Protein AF-0000000069519282 (afdb_homodimer)

Organism: Araneus ventricosus (NCBI:txid182803)

Radius of gyration: 21.41 Å; Cα contacts (8 Å, |Δi|>4): 360; chains: 2; bounding box: 53×56×60 Å

Nearest PDB structures (foldseek):
  4ecc-assembly1_A-2  TM=2.655E-01  e=3.595E+00  Schistosoma japonicum
  3d0z-assembly1_A-2  TM=2.510E-01  e=3.595E+00  Schistosoma japonicum
  4nhw-assembly1_B  TM=2.495E-01  e=4.623E+00  Sinorhizobium meliloti 2011
  3d0z-assembly1_A-2  TM=2.509E-01  e=3.780E+00  Schistosoma japonicum
  4ecc-assembly1_A-2  TM=2.669E-01  e=4.396E+00  Schistosoma japonicum

Secondary structure (DSSP, 8-state):
--------PPPHHHHHHHHHHHHHHHHHHHHHHHHHHHHHHTPPPPSS--HHHHTHHHHSTTTTHHHHHHHH-HHHHHHHHSS-HHHHHHHHHHHHHHH--PPPSS-PPPPHHHHHHHHHHHHHH---HHHHHHHHT--HHHHHHHHHHHHHHHHHHHHHHHHHSHHHHIIIIIHHHTT-/--------PPPHHHHHHHHHHHHHHHHHHHHHHHHHHHHHTTPPPPSS--HHHHTHHHHSTTTTHHHHHHHH-HHHHHHHHSS-HHHHHHHHHHHHHHH-----SS-PPPPHHHHHHHHHHHHHH---HHHHHHHHT--HHHHHHHHHHHHHHHHHHSHHHHHHSHHHHIIIIIHHHTT-

Foldseek 3Di:
DPPDPPPPPQDPVRVVVVVVVVVVVVVLVVLVVVVVVCVVVVPDDDPDDDPQLVCLCPQACLNPVLVCCLPPPQPVNCLQLVDGPVVLVVLLVQLQVQQDDDQDPRGGDDHSSLLNNLLSNCLNPVDQLVVSCVRRSPDSVVNVVSNVSSVVSSCVRCVVVCVPVVPPCCVSVVVVPVVD/DPPDPPPPPQDPVRVVVVVVVVVVVVVLVVLVVVVVVCVVVVPDDDPDDDPQLVCLCPQACLNPVLVCCLPPPQPVNCLQLVDGPVVLVVLLVQLQVQQDDDQDPRGGDDHSSLLNNLLSNCLNPVDQLVVSCVRRSPDSVVNVVSNVSSVVSSCVRCVVVCPPVVPPCCVSVVVVVVVD

Solvent-accessible surface area (backbone atoms only — not comparable to full-atom values): 19850 Å² total; per-residue (Å²): 132,79,72,77,81,70,77,69,77,72,49,72,69,50,47,51,51,49,42,50,50,44,26,24,48,46,26,46,52,52,50,50,52,51,52,52,50,50,66,67,64,60,67,78,75,71,89,64,78,55,71,74,41,72,41,20,82,62,67,6,32,71,54,38,56,48,50,46,23,52,74,79,34,46,69,58,34,19,67,51,46,67,40,44,67,67,57,46,54,54,50,45,66,70,36,32,82,74,60,61,64,74,65,49,95,89,41,79,47,77,49,48,65,67,52,48,50,55,42,35,32,33,72,48,48,28,48,51,57,60,59,45,18,66,46,43,29,42,58,47,74,54,50,67,54,45,40,60,52,48,52,49,36,47,50,69,72,33,44,72,58,46,60,65,62,44,60,64,50,37,53,58,44,32,53,31,44,66,74,96,131,79,74,77,80,68,78,69,77,71,49,73,68,50,45,50,50,49,38,52,48,43,26,24,50,46,26,45,51,51,50,50,51,50,51,50,50,50,66,69,62,61,66,78,78,72,89,65,80,56,72,76,40,72,42,19,81,63,68,5,32,71,55,38,56,49,50,48,24,52,73,77,35,46,67,58,33,18,66,50,46,67,41,44,65,67,57,46,52,53,50,45,66,70,36,32,82,73,60,59,63,75,65,49,97,89,43,79,47,79,50,50,65,67,52,49,51,56,41,34,31,33,71,50,46,28,48,50,57,62,60,46,18,65,47,44,31,42,59,46,74,55,49,66,54,46,40,62,52,48,51,49,37,46,50,71,71,33,44,71,60,44,57,66,61,44,57,61,51,36,50,59,45,28,51,32,42,65,78,97

pLDDT: mean 77.91, std 20.01, range [26.34, 98.06]

Structure (mmCIF, N/CA/C/O backbone):
data_AF-0000000069519282-model_v1
#
loop_
_entity.id
_entity.type
_entity.pdbx_description
1 polymer 'DDE Tnp4 domain-containing protein'
#
loop_
_atom_site.group_PDB
_atom_site.id
_atom_site.type_symbol
_atom_site.label_atom_id
_atom_site.label_alt_id
_atom_site.label_comp_id
_atom_site.label_asym_id
_atom_site.label_entity_id
_atom_site.label_seq_id
_atom_site.pdbx_PDB_ins_code
_atom_site.Cartn_x
_atom_site.Cartn_y
_atom_site.Cartn_z
_atom_site.occupancy
_atom_site.B_iso_or_equiv
_atom_site.auth_seq_id
_atom_site.auth_comp_id
_atom_site.auth_asym_id
_atom_site.auth_atom_id
_atom_site.pdbx_PDB_model_num
ATOM 1 N N . MET A 1 1 ? 25.844 20.297 -39.344 1 29.86 1 MET A N 1
ATOM 2 C CA . MET A 1 1 ? 24.547 19.703 -39.062 1 29.86 1 MET A CA 1
ATOM 3 C C . MET A 1 1 ? 24.703 18.438 -38.188 1 29.86 1 MET A C 1
ATOM 5 O O . MET A 1 1 ? 25.391 17.5 -38.594 1 29.86 1 MET A O 1
ATOM 9 N N . SER A 1 2 ? 24.766 18.609 -36.812 1 43.16 2 SER A N 1
ATOM 10 C CA . SER A 1 2 ? 24.984 17.516 -35.875 1 43.16 2 SER A CA 1
ATOM 11 C C . SER A 1 2 ? 23.953 16.422 -36.062 1 43.16 2 SER A C 1
ATOM 13 O O . SER A 1 2 ? 22.797 16.688 -36.375 1 43.16 2 SER A O 1
ATOM 15 N N . PRO A 1 3 ? 24.406 15.156 -36.375 1 45.19 3 PRO A N 1
ATOM 16 C CA . PRO A 1 3 ? 23.469 14.086 -36.688 1 45.19 3 PRO A CA 1
ATOM 17 C C . PRO A 1 3 ? 22.312 14 -35.688 1 45.19 3 PRO A C 1
ATOM 19 O O . PRO A 1 3 ? 22.453 14.438 -34.531 1 45.19 3 PRO A O 1
ATOM 22 N N . PRO A 1 4 ? 21.062 13.969 -36.188 1 42.19 4 PRO A N 1
ATOM 23 C CA . PRO A 1 4 ? 19.906 13.844 -35.312 1 42.19 4 PRO A CA 1
ATOM 24 C C . PRO A 1 4 ? 20.109 12.781 -34.219 1 42.19 4 PRO A C 1
ATOM 26 O O . PRO A 1 4 ? 20.781 11.773 -34.469 1 42.19 4 PRO A O 1
ATOM 29 N N . VAL A 1 5 ? 20.375 13.125 -32.969 1 39.72 5 VAL A N 1
ATOM 30 C CA . VAL A 1 5 ? 20.406 12.219 -31.844 1 39.72 5 VAL A CA 1
ATOM 31 C C . VAL A 1 5 ? 19.375 11.117 -32.031 1 39.72 5 VAL A C 1
ATOM 33 O O . VAL A 1 5 ? 18.172 11.383 -32.062 1 39.72 5 VAL A O 1
ATOM 36 N N . PHE A 1 6 ? 19.609 10.117 -32.844 1 40.5 6 PHE A N 1
ATOM 37 C CA . PHE A 1 6 ? 18.719 8.969 -33 1 40.5 6 PHE A CA 1
ATOM 38 C C . PHE A 1 6 ? 18.297 8.406 -31.656 1 40.5 6 PHE A C 1
ATOM 40 O O . PHE A 1 6 ? 19.125 8.188 -30.781 1 40.5 6 PHE A O 1
ATOM 47 N N . SER A 1 7 ? 17.047 8.688 -31.172 1 48.09 7 SER A N 1
ATOM 48 C CA . SER A 1 7 ? 16.438 8.062 -30.016 1 48.09 7 SER A CA 1
ATOM 49 C C . SER A 1 7 ? 16.828 6.594 -29.906 1 48.09 7 SER A C 1
ATOM 51 O O . SER A 1 7 ? 16.609 5.816 -30.828 1 48.09 7 SER A O 1
ATOM 53 N N . ARG A 1 8 ? 17.812 6.285 -29.422 1 57.22 8 ARG A N 1
ATOM 54 C CA . ARG A 1 8 ? 18.266 4.906 -29.25 1 57.22 8 ARG A CA 1
ATOM 55 C C . ARG A 1 8 ? 17.094 3.988 -28.906 1 57.22 8 ARG A C 1
ATOM 57 O O . ARG A 1 8 ? 16.203 4.379 -28.156 1 57.22 8 ARG A O 1
ATOM 64 N N . PRO A 1 9 ? 16.906 2.99 -29.734 1 57.81 9 PRO A N 1
ATOM 65 C CA . PRO A 1 9 ? 15.852 2.027 -29.422 1 57.81 9 PRO A CA 1
ATOM 66 C C . PRO A 1 9 ? 15.906 1.543 -27.969 1 57.81 9 PRO A C 1
ATOM 68 O O . PRO A 1 9 ? 16.984 1.494 -27.375 1 57.81 9 PRO A O 1
ATOM 71 N N . LEU A 1 10 ? 14.812 1.472 -27.344 1 62.72 10 LEU A N 1
ATOM 72 C CA . LEU A 1 10 ? 14.742 1.009 -25.953 1 62.72 10 LEU A CA 1
ATOM 73 C C . LEU A 1 10 ? 15.344 -0.387 -25.812 1 62.72 10 LEU A C 1
ATOM 75 O O . LEU A 1 10 ? 15.094 -1.258 -26.656 1 62.72 10 LEU A O 1
ATOM 79 N N . THR A 1 11 ? 16.281 -0.545 -24.938 1 66.44 11 THR A N 1
ATOM 80 C CA . THR A 1 11 ? 16.781 -1.87 -24.578 1 66.44 11 THR A CA 1
ATOM 81 C C . THR A 1 11 ? 15.648 -2.74 -24.047 1 66.44 11 THR A C 1
ATOM 83 O O . THR A 1 11 ? 14.57 -2.236 -23.719 1 66.44 11 THR A O 1
ATOM 86 N N . PHE A 1 12 ? 15.781 -4.016 -24.188 1 59.88 12 PHE A N 1
ATOM 87 C CA . PHE A 1 12 ? 14.789 -4.957 -23.688 1 59.88 12 PHE A CA 1
ATOM 88 C C . PHE A 1 12 ? 14.383 -4.605 -22.266 1 59.88 12 PHE A C 1
ATOM 90 O O . PHE A 1 12 ? 13.195 -4.648 -21.922 1 59.88 12 PHE A O 1
ATOM 97 N N . SER A 1 13 ? 15.266 -4.238 -21.406 1 66 13 SER A N 1
ATOM 98 C CA . SER A 1 13 ? 15.008 -3.877 -20.016 1 66 13 SER A CA 1
ATOM 99 C C . SER A 1 13 ? 14.18 -2.602 -19.922 1 66 13 SER A C 1
ATOM 101 O O . SER A 1 13 ? 13.266 -2.51 -19.094 1 66 13 SER A O 1
ATOM 103 N N . GLU A 1 14 ? 14.531 -1.73 -20.859 1 65.5 14 GLU A N 1
ATOM 104 C CA . GLU A 1 14 ? 13.789 -0.473 -20.875 1 65.5 14 GLU A CA 1
ATOM 105 C C . GLU A 1 14 ? 12.352 -0.685 -21.344 1 65.5 14 GLU A C 1
ATOM 107 O O . GLU A 1 14 ? 11.422 -0.057 -20.828 1 65.5 14 GLU A O 1
ATOM 112 N N . TYR A 1 15 ? 12.312 -1.558 -22.297 1 63.53 15 TYR A N 1
ATOM 113 C CA . TYR A 1 15 ? 10.984 -1.877 -22.812 1 63.53 15 TYR A CA 1
ATOM 114 C C . TYR A 1 15 ? 10.117 -2.508 -21.734 1 63.53 15 TYR A C 1
ATOM 116 O O . TYR A 1 15 ? 8.953 -2.141 -21.578 1 63.53 15 TYR A O 1
ATOM 124 N N . ASN A 1 16 ? 10.703 -3.312 -21 1 65.56 16 ASN A N 1
ATOM 125 C CA . ASN A 1 16 ? 9.984 -3.969 -19.922 1 65.56 16 ASN A CA 1
ATOM 126 C C . ASN A 1 16 ? 9.562 -2.971 -18.844 1 65.56 16 ASN A C 1
ATOM 128 O O . ASN A 1 16 ? 8.445 -3.039 -18.328 1 65.56 16 ASN A O 1
ATOM 132 N N . SER A 1 17 ? 10.445 -2.07 -18.609 1 69.94 17 SER A N 1
ATOM 133 C CA . SER A 1 17 ? 10.141 -1.04 -17.609 1 69.94 17 SER A CA 1
ATOM 134 C C . SER A 1 17 ? 8.992 -0.149 -18.078 1 69.94 17 SER A C 1
ATOM 136 O O . SER A 1 17 ? 8.148 0.241 -17.266 1 69.94 17 SER A O 1
ATOM 138 N N . LEU A 1 18 ? 9.039 0.108 -19.344 1 71.12 18 LEU A N 1
ATOM 139 C CA . LEU A 1 18 ? 7.984 0.95 -19.891 1 71.12 18 LEU A CA 1
ATOM 140 C C . LEU A 1 18 ? 6.641 0.23 -19.844 1 71.12 18 LEU A C 1
ATOM 142 O O . LEU A 1 18 ? 5.617 0.837 -19.531 1 71.12 18 LEU A O 1
ATOM 146 N N . GLN A 1 19 ? 6.676 -0.969 -20.172 1 68.88 19 GLN A N 1
ATOM 147 C CA . GLN A 1 19 ? 5.449 -1.761 -20.141 1 68.88 19 GLN A CA 1
ATOM 148 C C . GLN A 1 19 ? 4.867 -1.817 -18.734 1 68.88 19 GLN A C 1
ATOM 150 O O . GLN A 1 19 ? 3.658 -1.671 -18.547 1 68.88 19 GLN A O 1
ATOM 155 N N . LEU A 1 20 ? 5.758 -1.984 -17.859 1 74.06 20 LEU A N 1
ATOM 156 C CA . LEU A 1 20 ? 5.312 -2.051 -16.469 1 74.06 20 LEU A CA 1
ATOM 157 C C . LEU A 1 20 ? 4.719 -0.718 -16.031 1 74.06 20 LEU A C 1
ATOM 159 O O . LEU A 1 20 ? 3.723 -0.689 -15.297 1 74.06 20 LEU A O 1
ATOM 163 N N . THR A 1 21 ? 5.363 0.361 -16.531 1 75.75 21 THR A N 1
ATOM 164 C CA . THR A 1 21 ? 4.859 1.688 -16.203 1 75.75 21 THR A CA 1
ATOM 165 C C . THR A 1 21 ? 3.465 1.901 -16.781 1 75.75 21 THR A C 1
ATOM 167 O O . THR A 1 21 ? 2.586 2.457 -16.125 1 75.75 21 THR A O 1
ATOM 170 N N . LEU A 1 22 ? 3.307 1.429 -17.875 1 72.25 22 LEU A N 1
ATOM 171 C CA . LEU A 1 22 ? 2.016 1.564 -18.547 1 72.25 22 LEU A CA 1
ATOM 172 C C . LEU A 1 22 ? 0.941 0.769 -17.812 1 72.25 22 LEU A C 1
ATOM 174 O O . LEU A 1 22 ? -0.194 1.23 -17.672 1 72.25 22 LEU A O 1
ATOM 178 N N . VAL A 1 23 ? 1.305 -0.35 -17.359 1 71.75 23 VAL A N 1
ATOM 179 C CA . VAL A 1 23 ? 0.387 -1.164 -16.578 1 71.75 23 VAL A CA 1
ATOM 180 C C . VAL A 1 23 ? -0.01 -0.411 -15.305 1 71.75 23 VAL A C 1
ATOM 182 O O . VAL A 1 23 ? -1.191 -0.352 -14.953 1 71.75 23 VAL A O 1
ATOM 185 N N . LYS A 1 24 ? 0.971 0.162 -14.695 1 80.06 24 LYS A N 1
ATOM 186 C CA . LYS A 1 24 ? 0.706 0.919 -13.477 1 80.06 24 LYS A CA 1
ATOM 187 C C . LYS A 1 24 ? -0.278 2.057 -13.734 1 80.06 24 LYS A C 1
ATOM 189 O O . LYS A 1 24 ? -1.238 2.238 -12.984 1 80.06 24 LYS A O 1
ATOM 194 N N . ILE A 1 25 ? -0.065 2.715 -14.812 1 77 25 ILE A N 1
ATOM 195 C CA . ILE A 1 25 ? -0.908 3.855 -15.156 1 77 25 ILE A CA 1
ATOM 196 C C . ILE A 1 25 ? -2.322 3.375 -15.469 1 77 25 ILE A C 1
ATOM 198 O O . ILE A 1 25 ? -3.303 3.973 -15.023 1 77 25 ILE A O 1
ATOM 202 N N . SER A 1 26 ? -2.418 2.336 -16.219 1 75.25 26 SER A N 1
ATOM 203 C CA . SER A 1 26 ? -3.725 1.796 -16.578 1 75.25 26 SER A CA 1
ATOM 204 C C . SER A 1 26 ? -4.508 1.377 -15.336 1 75.25 26 SER A C 1
ATOM 206 O O . SER A 1 26 ? -5.723 1.573 -15.266 1 75.25 26 SER A O 1
ATOM 208 N N . LYS A 1 27 ? -3.809 0.874 -14.406 1 77.38 27 LYS A N 1
ATOM 209 C CA . LYS A 1 27 ? -4.473 0.417 -13.195 1 77.38 27 LYS A CA 1
ATOM 210 C C . LYS A 1 27 ? -4.926 1.597 -12.336 1 77.38 27 LYS A C 1
ATOM 212 O O . LYS A 1 27 ? -5.996 1.554 -11.727 1 77.38 27 LYS A O 1
ATOM 217 N N . ILE A 1 28 ? -4.141 2.59 -12.344 1 75.38 28 ILE A N 1
ATOM 218 C CA . ILE A 1 28 ? -4.523 3.801 -11.625 1 75.38 28 ILE A CA 1
ATOM 219 C C . ILE A 1 28 ? -5.789 4.387 -12.242 1 75.38 28 ILE A C 1
ATOM 221 O O . ILE A 1 28 ? -6.719 4.77 -11.523 1 75.38 28 ILE A O 1
ATOM 225 N N . LEU A 1 29 ? -5.793 4.348 -13.508 1 75.38 29 LEU A N 1
ATOM 226 C CA . LEU A 1 29 ? -6.953 4.879 -14.219 1 75.38 29 LEU A CA 1
ATOM 227 C C . LEU A 1 29 ? -8.188 4.023 -13.953 1 75.38 29 LEU A C 1
ATOM 229 O O . LEU A 1 29 ? -9.281 4.555 -13.734 1 75.38 29 LEU A O 1
ATOM 233 N N . ALA A 1 30 ? -8.023 2.752 -13.992 1 74.12 30 ALA A N 1
ATOM 234 C CA . ALA A 1 30 ? -9.133 1.843 -13.727 1 74.12 30 ALA A CA 1
ATOM 235 C C . ALA A 1 30 ? -9.695 2.059 -12.32 1 74.12 30 ALA A C 1
ATOM 237 O O . ALA A 1 30 ? -10.914 2.086 -12.133 1 74.12 30 ALA A O 1
ATOM 238 N N . GLU A 1 31 ? -8.836 2.207 -11.414 1 76.19 31 GLU A N 1
ATOM 239 C CA . GLU A 1 31 ? -9.258 2.426 -10.031 1 76.19 31 GLU A CA 1
ATOM 240 C C . GLU A 1 31 ? -9.992 3.758 -9.883 1 76.19 31 GLU A C 1
ATOM 242 O O . GLU A 1 31 ? -10.93 3.871 -9.094 1 76.19 31 GLU A O 1
ATOM 247 N N . GLU A 1 32 ? -9.508 4.711 -10.602 1 72.75 32 GLU A N 1
ATOM 248 C CA . GLU A 1 32 ? -10.188 6 -10.578 1 72.75 32 GLU A CA 1
ATOM 249 C C . GLU A 1 32 ? -11.617 5.883 -11.094 1 72.75 32 GLU A C 1
ATOM 251 O O . GLU A 1 32 ? -12.531 6.516 -10.555 1 72.75 32 GLU A O 1
ATOM 256 N N . VAL A 1 33 ? -11.75 5.121 -12.102 1 71.56 33 VAL A N 1
ATOM 257 C CA . VAL A 1 33 ? -13.078 4.91 -12.68 1 71.56 33 VAL A CA 1
ATOM 258 C C . VAL A 1 33 ? -13.969 4.176 -11.68 1 71.56 33 VAL A C 1
ATOM 260 O O . VAL A 1 33 ? -15.125 4.543 -11.484 1 71.56 33 VAL A O 1
ATOM 263 N N . ILE A 1 34 ? -13.438 3.215 -11.07 1 72.69 34 ILE A N 1
ATOM 264 C CA . ILE A 1 34 ? -14.18 2.447 -10.078 1 72.69 34 ILE A CA 1
ATOM 265 C C . ILE A 1 34 ? -14.602 3.359 -8.93 1 72.69 34 ILE A C 1
ATOM 267 O O . ILE A 1 34 ? -15.75 3.32 -8.484 1 72.69 34 ILE A O 1
ATOM 271 N N . ASP A 1 35 ? -13.695 4.141 -8.461 1 72.38 35 ASP A N 1
ATOM 272 C CA . ASP A 1 35 ? -13.984 5.062 -7.371 1 72.38 35 ASP A CA 1
ATOM 273 C C . ASP A 1 35 ? -15.062 6.066 -7.773 1 72.38 35 ASP A C 1
ATOM 275 O O . ASP A 1 35 ? -15.922 6.43 -6.965 1 72.38 35 ASP A O 1
ATOM 279 N N . ALA A 1 36 ? -14.969 6.5 -8.984 1 69.56 36 ALA A N 1
ATOM 280 C CA . ALA A 1 36 ? -15.961 7.438 -9.5 1 69.56 36 ALA A CA 1
ATOM 281 C C . ALA A 1 36 ? -17.344 6.797 -9.547 1 69.56 36 ALA A C 1
ATOM 283 O O . ALA A 1 36 ? -18.344 7.43 -9.195 1 69.56 36 ALA A O 1
ATOM 284 N N . ILE A 1 37 ? -17.422 5.613 -9.977 1 69.94 37 ILE A N 1
ATOM 285 C CA . ILE A 1 37 ? -18.672 4.875 -10.055 1 69.94 37 ILE A CA 1
ATOM 286 C C . ILE A 1 37 ? -19.25 4.676 -8.656 1 69.94 37 ILE A C 1
ATOM 288 O O . ILE A 1 37 ? -20.438 4.898 -8.422 1 69.94 37 ILE A O 1
ATOM 292 N N . ASP A 1 38 ? -18.406 4.297 -7.738 1 71.31 38 ASP A N 1
ATOM 293 C CA . ASP A 1 38 ? -18.812 4.082 -6.355 1 71.31 38 ASP A CA 1
ATOM 294 C C . ASP A 1 38 ? -19.375 5.363 -5.742 1 71.31 38 ASP A C 1
ATOM 296 O O . ASP A 1 38 ? -20.359 5.32 -4.996 1 71.31 38 ASP A O 1
ATOM 300 N N . SER A 1 39 ? -18.75 6.434 -6.02 1 69.5 39 SER A N 1
ATOM 301 C CA . SER A 1 39 ? -19.156 7.719 -5.461 1 69.5 39 SER A CA 1
ATOM 302 C C . SER A 1 39 ? -20.516 8.148 -6.008 1 69.5 39 SER A C 1
ATOM 304 O O . SER A 1 39 ? -21.266 8.852 -5.336 1 69.5 39 SER A O 1
ATOM 306 N N . GLU A 1 40 ? -20.812 7.711 -7.191 1 67.5 40 GLU A N 1
ATOM 307 C CA . GLU A 1 40 ? -22.062 8.07 -7.848 1 67.5 40 GLU A CA 1
ATOM 308 C C . GLU A 1 40 ? -23.219 7.191 -7.367 1 67.5 40 GLU A C 1
ATOM 310 O O . GLU A 1 40 ? -24.359 7.629 -7.328 1 67.5 40 GLU A O 1
ATOM 315 N N . VAL A 1 41 ? -22.984 5.91 -7.191 1 70.44 41 VAL A N 1
ATOM 316 C CA . VAL A 1 41 ? -24.031 4.953 -6.848 1 70.44 41 VAL A CA 1
ATOM 317 C C . VAL A 1 41 ? -24.375 5.074 -5.367 1 70.44 41 VAL A C 1
ATOM 319 O O . VAL A 1 41 ? -25.438 4.629 -4.938 1 70.44 41 VAL A O 1
ATOM 322 N N . ASN A 1 42 ? -24.031 6.082 -4.746 1 66.81 42 ASN A N 1
ATOM 323 C CA . ASN A 1 42 ? -24.281 6.285 -3.322 1 66.81 42 ASN A CA 1
ATOM 324 C C . ASN A 1 42 ? -24.516 4.957 -2.602 1 66.81 42 ASN A C 1
ATOM 326 O O . ASN A 1 42 ? -25.625 4.664 -2.168 1 66.81 42 ASN A O 1
ATOM 330 N N . ILE A 1 43 ? -23.656 4.109 -2.477 1 66.44 43 ILE A N 1
ATOM 331 C CA . ILE A 1 43 ? -23.781 2.83 -1.788 1 66.44 43 ILE A CA 1
ATOM 332 C C . ILE A 1 43 ? -24.172 3.064 -0.331 1 66.44 43 ILE A C 1
ATOM 334 O O . ILE A 1 43 ? -23.562 3.883 0.36 1 66.44 43 ILE A O 1
ATOM 338 N N . PRO A 1 44 ? -25.281 2.469 0.056 1 69.5 44 PRO A N 1
ATOM 339 C CA . PRO A 1 44 ? -25.688 2.635 1.456 1 69.5 44 PRO A CA 1
ATOM 340 C C . PRO A 1 44 ? -24.547 2.34 2.432 1 69.5 44 PRO A C 1
ATOM 342 O O . PRO A 1 44 ? -23.734 1.438 2.188 1 69.5 44 PRO A O 1
ATOM 345 N N . LYS A 1 45 ? -24.547 3.211 3.346 1 67.75 45 LYS A N 1
ATOM 346 C CA . LYS A 1 45 ? -23.5 3.049 4.352 1 67.75 45 LYS A CA 1
ATOM 347 C C . LYS A 1 45 ? -23.719 1.785 5.18 1 67.75 45 LYS A C 1
ATOM 349 O O . LYS A 1 45 ? -24.859 1.428 5.48 1 67.75 45 LYS A O 1
ATOM 354 N N . ARG A 1 46 ? -22.656 1.147 5.414 1 73.56 46 ARG A N 1
ATOM 355 C CA . ARG A 1 46 ? -22.75 0.018 6.332 1 73.56 46 ARG A CA 1
ATOM 356 C C . ARG A 1 46 ? -22.969 0.495 7.766 1 73.56 46 ARG A C 1
ATOM 358 O O . ARG A 1 46 ? -22.453 1.534 8.172 1 73.56 46 ARG A O 1
ATOM 365 N N . LEU A 1 47 ? -23.75 -0.157 8.422 1 69.44 47 LEU A N 1
ATOM 366 C CA . LEU A 1 47 ? -24.062 0.216 9.797 1 69.44 47 LEU A CA 1
ATOM 367 C C . LEU A 1 47 ? -22.891 -0.129 10.727 1 69.44 47 LEU A C 1
ATOM 369 O O . LEU A 1 47 ? -22.719 0.508 11.766 1 69.44 47 LEU A O 1
ATOM 373 N N . TRP A 1 48 ? -22.297 -1.194 10.344 1 79.5 48 TRP A N 1
ATOM 374 C CA . TRP A 1 48 ? -21.219 -1.629 11.234 1 79.5 48 TRP A CA 1
ATOM 375 C C . TRP A 1 48 ? -19.859 -1.525 10.539 1 79.5 48 TRP A C 1
ATOM 377 O O . TRP A 1 48 ? -19.781 -1.659 9.312 1 79.5 48 TRP A O 1
ATOM 387 N N . VAL A 1 49 ? -18.984 -1.194 11.312 1 85.81 49 VAL A N 1
ATOM 388 C CA . VAL A 1 49 ? -17.609 -1.135 10.844 1 85.81 49 VAL A CA 1
ATOM 389 C C . VAL A 1 49 ? -17.062 -2.549 10.664 1 85.81 49 VAL A C 1
ATOM 391 O O . VAL A 1 49 ? -17.328 -3.432 11.484 1 85.81 49 VAL A O 1
ATOM 394 N N . ARG A 1 50 ? -16.406 -2.82 9.656 1 91.75 50 ARG A N 1
ATOM 395 C CA . ARG A 1 50 ? -15.805 -4.125 9.391 1 91.75 50 ARG A CA 1
ATOM 396 C C . ARG A 1 50 ? -14.805 -4.496 10.484 1 91.75 50 ARG A C 1
ATOM 398 O O . ARG A 1 50 ? -14.078 -3.637 10.984 1 91.75 50 ARG A O 1
ATOM 405 N N . LYS A 1 51 ? -14.75 -5.801 10.773 1 92.19 51 LYS A N 1
ATOM 406 C CA . LYS A 1 51 ? -13.977 -6.285 11.914 1 92.19 51 LYS A CA 1
ATOM 407 C C . LYS A 1 51 ? -12.5 -5.945 11.758 1 92.19 51 LYS A C 1
ATOM 409 O O . LYS A 1 51 ? -11.859 -5.484 12.703 1 92.19 51 LYS A O 1
ATOM 414 N N . TRP A 1 52 ? -11.953 -6.215 10.547 1 94.5 52 TRP A N 1
ATOM 415 C CA . TRP A 1 52 ? -10.523 -5.984 10.352 1 94.5 52 TRP A CA 1
ATOM 416 C C . TRP A 1 52 ? -10.195 -4.5 10.477 1 94.5 52 TRP A C 1
ATOM 418 O O . TRP A 1 52 ? -9.086 -4.137 10.875 1 94.5 52 TRP A O 1
ATOM 428 N N . ILE A 1 53 ? -11.094 -3.58 10.242 1 94.81 53 ILE A N 1
ATOM 429 C CA . ILE A 1 53 ? -10.906 -2.141 10.367 1 94.81 53 ILE A CA 1
ATOM 430 C C . ILE A 1 53 ? -10.836 -1.754 11.844 1 94.81 53 ILE A C 1
ATOM 432 O O . ILE A 1 53 ? -10.094 -0.846 12.219 1 94.81 53 ILE A O 1
ATOM 436 N N . LYS A 1 54 ? -11.633 -2.418 12.633 1 93.06 54 LYS A N 1
ATOM 437 C CA . LYS A 1 54 ? -11.688 -2.131 14.062 1 93.06 54 LYS A CA 1
ATOM 438 C C . LYS A 1 54 ? -10.328 -2.357 14.719 1 93.06 54 LYS A C 1
ATOM 440 O O . LYS A 1 54 ? -10.055 -1.826 15.797 1 93.06 54 LYS A O 1
ATOM 445 N N . ARG A 1 55 ? -9.477 -3.105 14.094 1 95.19 55 ARG A N 1
ATOM 446 C CA . ARG A 1 55 ? -8.172 -3.43 14.648 1 95.19 55 ARG A CA 1
ATOM 447 C C . ARG A 1 55 ? -7.117 -2.432 14.18 1 95.19 55 ARG A C 1
ATOM 449 O O . ARG A 1 55 ? -5.914 -2.68 14.305 1 95.19 55 ARG A O 1
ATOM 456 N N . ARG A 1 56 ? -7.512 -1.312 13.688 1 94.69 56 ARG A N 1
ATOM 457 C CA . ARG A 1 56 ? -6.613 -0.324 13.102 1 94.69 56 ARG A CA 1
ATOM 458 C C . ARG A 1 56 ? -5.609 0.181 14.133 1 94.69 56 ARG A C 1
ATOM 460 O O . ARG A 1 56 ? -4.441 0.405 13.805 1 94.69 56 ARG A O 1
ATOM 467 N N . ASN A 1 57 ? -6.062 0.401 15.328 1 93.44 57 ASN A N 1
ATOM 468 C CA . ASN A 1 57 ? -5.211 1.008 16.344 1 93.44 57 ASN A CA 1
ATOM 469 C C . ASN A 1 57 ? -4.105 0.055 16.781 1 93.44 57 ASN A C 1
ATOM 471 O O . ASN A 1 57 ? -3.129 0.478 17.406 1 93.44 57 ASN A O 1
ATOM 475 N N . GLN A 1 58 ? -4.211 -1.183 16.391 1 94.88 58 GLN A N 1
ATOM 476 C CA . GLN A 1 58 ? -3.199 -2.172 16.75 1 94.88 58 GLN A CA 1
ATOM 477 C C . GLN A 1 58 ? -2.406 -2.623 15.523 1 94.88 58 GLN A C 1
ATOM 479 O O . GLN A 1 58 ? -1.192 -2.822 15.602 1 94.88 58 GLN A O 1
ATOM 484 N N . LEU A 1 59 ? -3.152 -2.738 14.43 1 96.12 59 LEU A N 1
ATOM 485 C CA . LEU A 1 59 ? -2.539 -3.451 13.312 1 96.12 59 LEU A CA 1
ATOM 486 C C . LEU A 1 59 ? -2.369 -2.529 12.109 1 96.12 59 LEU A C 1
ATOM 488 O O . LEU A 1 59 ? -1.804 -2.934 11.086 1 96.12 59 LEU A O 1
ATOM 492 N N . GLY A 1 60 ? -2.818 -1.311 12.141 1 97.06 60 GLY A N 1
ATOM 493 C CA . GLY A 1 60 ? -2.617 -0.363 11.062 1 97.06 60 GLY A CA 1
ATOM 494 C C . GLY A 1 60 ? -1.182 0.112 10.938 1 97.06 60 GLY A C 1
ATOM 495 O O . GLY A 1 60 ? -0.414 0.034 11.898 1 97.06 60 GLY A O 1
ATOM 496 N N . ALA A 1 61 ? -0.816 0.577 9.781 1 98 61 ALA A N 1
ATOM 497 C CA . ALA A 1 61 ? 0.545 1.051 9.539 1 98 61 ALA A CA 1
ATOM 498 C C . ALA A 1 61 ? 0.931 2.135 10.547 1 98 61 ALA A C 1
ATOM 500 O O . ALA A 1 61 ? 2.096 2.242 10.938 1 98 61 ALA A O 1
ATOM 501 N N . SER A 1 62 ? -0.045 2.943 10.992 1 97.44 62 SER A N 1
ATOM 502 C CA . SER A 1 62 ? 0.208 4.043 11.914 1 97.44 62 SER A CA 1
ATOM 503 C C . SER A 1 62 ? 0.81 3.537 13.227 1 97.44 62 SER A C 1
ATOM 505 O O . SER A 1 62 ? 1.687 4.184 13.797 1 97.44 62 SER A O 1
ATOM 507 N N . ASN A 1 63 ? 0.378 2.379 13.664 1 96.25 63 ASN A N 1
ATOM 508 C CA . ASN A 1 63 ? 0.756 1.908 14.992 1 96.25 63 ASN A CA 1
ATOM 509 C C . ASN A 1 63 ? 1.734 0.74 14.922 1 96.25 63 ASN A C 1
ATOM 511 O O . ASN A 1 63 ? 2.199 0.246 15.945 1 96.25 63 ASN A O 1
ATOM 515 N N . LEU A 1 64 ? 2.047 0.239 13.734 1 96.38 64 LEU A N 1
ATOM 516 C CA . LEU A 1 64 ? 2.979 -0.87 13.57 1 96.38 64 LEU A CA 1
ATOM 517 C C . LEU A 1 64 ? 4.176 -0.452 12.719 1 96.38 64 LEU A C 1
ATOM 519 O O . LEU A 1 64 ? 5.227 -0.092 13.258 1 96.38 64 LEU A O 1
ATOM 523 N N . LEU A 1 65 ? 3.963 -0.366 11.461 1 97.44 65 LEU A N 1
ATOM 524 C CA . LEU A 1 65 ? 5.051 -0.149 10.516 1 97.44 65 LEU A CA 1
ATOM 525 C C . LEU A 1 65 ? 5.715 1.205 10.75 1 97.44 65 LEU A C 1
ATOM 527 O O . LEU A 1 65 ? 6.938 1.288 10.883 1 97.44 65 LEU A O 1
ATOM 531 N N . LEU A 1 66 ? 4.895 2.223 10.836 1 98 66 LEU A N 1
ATOM 532 C CA . LEU A 1 66 ? 5.453 3.568 10.914 1 98 66 LEU A CA 1
ATOM 533 C C . LEU A 1 66 ? 6.16 3.789 12.25 1 98 66 LEU A C 1
ATOM 535 O O . LEU A 1 66 ? 7.16 4.508 12.312 1 98 66 LEU A O 1
ATOM 539 N N . LYS A 1 67 ? 5.641 3.25 13.281 1 97.5 67 LYS A N 1
ATOM 540 C CA . LYS A 1 67 ? 6.336 3.324 14.562 1 97.5 67 LYS A CA 1
ATOM 541 C C . LYS A 1 67 ? 7.684 2.609 14.5 1 97.5 67 LYS A C 1
ATOM 543 O O . LYS A 1 67 ? 8.68 3.115 15.016 1 97.5 67 LYS A O 1
ATOM 548 N N . GLU A 1 68 ? 7.691 1.439 13.906 1 97.69 68 GLU A N 1
ATOM 549 C CA . GLU A 1 68 ? 8.93 0.69 13.734 1 97.69 68 GLU A CA 1
ATOM 550 C C . GLU A 1 68 ? 9.938 1.469 12.891 1 97.69 68 GLU A C 1
ATOM 552 O O . GLU A 1 68 ? 11.117 1.562 13.242 1 97.69 68 GLU A O 1
ATOM 557 N N . LEU A 1 69 ? 9.516 2.033 11.789 1 97.56 69 LEU A N 1
ATOM 558 C CA . LEU A 1 69 ? 10.398 2.754 10.875 1 97.56 69 LEU A CA 1
ATOM 559 C C . LEU A 1 69 ? 10.977 3.996 11.547 1 97.56 69 LEU A C 1
ATOM 561 O O . LEU A 1 69 ? 12.156 4.309 11.375 1 97.56 69 LEU A O 1
ATOM 565 N N . ALA A 1 70 ? 10.086 4.672 12.297 1 97.06 70 ALA A N 1
ATOM 566 C CA . ALA A 1 70 ? 10.523 5.902 12.945 1 97.06 70 ALA A CA 1
ATOM 567 C C . ALA A 1 70 ? 11.711 5.637 13.867 1 97.06 70 ALA A C 1
ATOM 569 O O . ALA A 1 70 ? 12.609 6.477 13.992 1 97.06 70 ALA A O 1
ATOM 570 N N . VAL A 1 71 ? 11.789 4.492 14.453 1 96.44 71 VAL A N 1
ATOM 571 C CA . VAL A 1 71 ? 12.805 4.168 15.453 1 96.44 71 VAL A CA 1
ATOM 572 C C . VAL A 1 71 ? 13.953 3.412 14.789 1 96.44 71 VAL A C 1
ATOM 574 O O . VAL A 1 71 ? 15.125 3.725 15.008 1 96.44 71 VAL A O 1
ATOM 577 N N . GLU A 1 72 ? 13.688 2.441 13.922 1 95.56 72 GLU A N 1
ATOM 578 C CA . GLU A 1 72 ? 14.68 1.487 13.43 1 95.56 72 GLU A CA 1
ATOM 579 C C . GLU A 1 72 ? 15.258 1.938 12.086 1 95.56 72 GLU A C 1
ATOM 581 O O . GLU A 1 72 ? 16.375 1.556 11.727 1 95.56 72 GLU A O 1
ATOM 586 N N . ASP A 1 73 ? 14.508 2.662 11.305 1 95.44 73 ASP A N 1
ATOM 587 C CA . ASP A 1 73 ? 14.898 2.986 9.938 1 95.44 73 ASP A CA 1
ATOM 588 C C . ASP A 1 73 ? 14.328 4.336 9.508 1 95.44 73 ASP A C 1
ATOM 590 O O . ASP A 1 73 ? 13.539 4.406 8.562 1 95.44 73 ASP A O 1
ATOM 594 N N . PRO A 1 74 ? 14.781 5.449 10.102 1 93.5 74 PRO A N 1
ATOM 595 C CA . PRO A 1 74 ? 14.266 6.781 9.797 1 93.5 74 PRO A CA 1
ATOM 596 C C . PRO A 1 74 ? 14.422 7.148 8.32 1 93.5 74 PRO A C 1
ATOM 598 O O . PRO A 1 74 ? 13.633 7.934 7.789 1 93.5 74 PRO A O 1
ATOM 601 N N . ALA A 1 75 ? 15.414 6.605 7.652 1 89.94 75 ALA A N 1
ATOM 602 C CA . ALA A 1 75 ? 15.586 6.863 6.227 1 89.94 75 ALA A CA 1
ATOM 603 C C . ALA A 1 75 ? 14.406 6.328 5.422 1 89.94 75 ALA A C 1
ATOM 605 O O . ALA A 1 75 ? 13.875 7.023 4.551 1 89.94 75 ALA A O 1
ATOM 606 N N . GLU A 1 76 ? 14.031 5.098 5.754 1 92.5 76 GLU A N 1
ATOM 607 C CA . GLU A 1 76 ? 12.883 4.52 5.07 1 92.5 76 GLU A CA 1
ATOM 608 C C . GLU A 1 76 ? 11.594 5.262 5.434 1 92.5 76 GLU A C 1
ATOM 610 O O . GLU A 1 76 ? 10.695 5.398 4.602 1 92.5 76 GLU A O 1
ATOM 615 N N . TYR A 1 77 ? 11.508 5.707 6.746 1 94.56 77 TYR A N 1
ATOM 616 C CA . TYR A 1 77 ? 10.375 6.531 7.168 1 94.56 77 TYR A CA 1
ATOM 617 C C . TYR A 1 77 ? 10.242 7.762 6.277 1 94.56 77 TYR A C 1
ATOM 619 O O . TYR A 1 77 ? 9.141 8.086 5.828 1 94.56 77 TYR A O 1
ATOM 627 N N . ARG A 1 78 ? 11.32 8.344 5.992 1 89.31 78 ARG A N 1
ATOM 628 C CA . ARG A 1 78 ? 11.336 9.547 5.168 1 89.31 78 ARG A CA 1
ATOM 629 C C . ARG A 1 78 ? 10.922 9.234 3.732 1 89.31 78 ARG A C 1
ATOM 631 O O . ARG A 1 78 ? 10.242 10.039 3.088 1 89.31 78 ARG A O 1
ATOM 638 N N . LEU A 1 79 ? 11.352 8.148 3.242 1 84.69 79 LEU A N 1
ATOM 639 C CA . LEU A 1 79 ? 10.969 7.746 1.892 1 84.69 79 LEU A CA 1
ATOM 640 C C . LEU A 1 79 ? 9.477 7.441 1.812 1 84.69 79 LEU A C 1
ATOM 642 O O . LEU A 1 79 ? 8.844 7.707 0.792 1 84.69 79 LEU A O 1
ATOM 646 N N . PHE A 1 80 ? 8.945 6.945 2.896 1 89.62 80 PHE A N 1
ATOM 647 C CA . PHE A 1 80 ? 7.547 6.539 2.943 1 89.62 80 PHE A CA 1
ATOM 648 C C . PHE A 1 80 ? 6.633 7.758 3.014 1 89.62 80 PHE A C 1
ATOM 650 O O . PHE A 1 80 ? 5.613 7.82 2.324 1 89.62 80 PHE A O 1
ATOM 657 N N . LEU A 1 81 ? 7.016 8.758 3.812 1 90.06 81 LEU A N 1
ATOM 658 C CA . LEU A 1 81 ? 6.145 9.898 4.066 1 90.06 81 LEU A CA 1
ATOM 659 C C . LEU A 1 81 ? 6.746 11.18 3.49 1 90.06 81 LEU A C 1
ATOM 661 O O . LEU A 1 81 ? 6.109 12.234 3.516 1 90.06 81 LEU A O 1
ATOM 665 N N . ARG A 1 82 ? 8 11.07 3.096 1 81.81 82 ARG A N 1
ATOM 666 C CA . ARG A 1 82 ? 8.742 12.172 2.498 1 81.81 82 ARG A CA 1
ATOM 667 C C . ARG A 1 82 ? 9.117 13.211 3.547 1 81.81 82 ARG A C 1
ATOM 669 O O . ARG A 1 82 ? 9.211 14.406 3.24 1 81.81 82 ARG A O 1
ATOM 676 N N . MET A 1 83 ? 9.141 12.867 4.695 1 86.31 83 MET A N 1
ATOM 677 C CA . MET A 1 83 ? 9.609 13.734 5.773 1 86.31 83 MET A CA 1
ATOM 678 C C . MET A 1 83 ? 10.07 12.906 6.969 1 86.31 83 MET A C 1
ATOM 680 O O . MET A 1 83 ? 9.742 11.727 7.082 1 86.31 83 MET A O 1
ATOM 684 N N . THR A 1 84 ? 10.859 13.5 7.797 1 89.62 84 THR A N 1
ATOM 685 C CA . THR A 1 84 ? 11.359 12.812 8.977 1 89.62 84 THR A CA 1
ATOM 686 C C . THR A 1 84 ? 10.289 12.734 10.062 1 89.62 84 THR A C 1
ATOM 688 O O . THR A 1 84 ? 9.312 13.484 10.023 1 89.62 84 THR A O 1
ATOM 691 N N . PRO A 1 85 ? 10.508 11.797 10.969 1 94.19 85 PRO A N 1
ATOM 692 C CA . PRO A 1 85 ? 9.555 11.711 12.078 1 94.19 85 PRO A CA 1
ATOM 693 C C . PRO A 1 85 ? 9.406 13.023 12.836 1 94.19 85 PRO A C 1
ATOM 695 O O . PRO A 1 85 ? 8.297 13.383 13.242 1 94.19 85 PRO A O 1
ATOM 698 N N . GLU A 1 86 ? 10.445 13.734 13.023 1 92.56 86 GLU A N 1
ATOM 699 C CA . GLU A 1 86 ? 10.414 15 13.734 1 92.56 86 GLU A CA 1
ATOM 700 C C . GLU A 1 86 ? 9.562 16.031 13 1 92.56 86 GLU A C 1
ATOM 702 O O . GLU A 1 86 ? 8.75 16.719 13.617 1 92.56 86 GLU A O 1
ATOM 707 N N . VAL A 1 87 ? 9.812 16.141 11.695 1 88.69 87 VAL A N 1
ATOM 708 C CA . VAL A 1 87 ? 9.062 17.078 10.875 1 88.69 87 VAL A CA 1
ATOM 709 C C . VAL A 1 87 ? 7.586 16.688 10.852 1 88.69 87 VAL A C 1
ATOM 711 O O . VAL A 1 87 ? 6.703 17.547 10.883 1 88.69 87 VAL A O 1
ATOM 714 N N . PHE A 1 88 ? 7.336 15.391 10.836 1 92.38 88 PHE A N 1
ATOM 715 C CA . PHE A 1 88 ? 5.965 14.898 10.867 1 92.38 88 PHE A CA 1
ATOM 716 C C . PHE A 1 88 ? 5.254 15.359 12.133 1 92.38 88 PHE A C 1
ATOM 718 O O . PHE A 1 88 ? 4.113 15.82 12.078 1 92.38 88 PHE A O 1
ATOM 725 N N . GLU A 1 89 ? 5.906 15.172 13.273 1 94.81 89 GLU A N 1
ATOM 726 C CA . GLU A 1 89 ? 5.297 15.547 14.539 1 94.81 89 GLU A CA 1
ATOM 727 C C . GLU A 1 89 ? 4.996 17.047 14.586 1 94.81 89 GLU A C 1
ATOM 729 O O . GLU A 1 89 ? 3.959 17.453 15.109 1 94.81 89 GLU A O 1
ATOM 734 N N . GLU A 1 90 ? 5.875 17.828 14.031 1 90.56 90 GLU A N 1
ATOM 735 C CA . GLU A 1 90 ? 5.648 19.266 13.961 1 90.56 90 GLU A CA 1
ATOM 736 C C . GLU A 1 90 ? 4.434 19.594 13.094 1 90.56 90 GLU A C 1
ATOM 738 O O . GLU A 1 90 ? 3.6 20.406 13.477 1 90.56 90 GLU A O 1
ATOM 743 N N . LEU A 1 91 ? 4.398 18.969 11.969 1 91.38 91 LEU A N 1
ATOM 744 C CA . LEU A 1 91 ? 3.271 19.172 11.07 1 91.38 91 LEU A CA 1
ATOM 745 C C . LEU A 1 91 ? 1.966 18.734 11.719 1 91.38 91 LEU A C 1
ATOM 747 O O . LEU A 1 91 ? 0.937 19.391 11.57 1 91.38 91 LEU A O 1
ATOM 751 N N . LEU A 1 92 ? 2 17.625 12.422 1 95.06 92 LEU A N 1
ATOM 752 C CA . LEU A 1 92 ? 0.827 17.094 13.102 1 95.06 92 LEU A CA 1
ATOM 753 C C . LEU A 1 92 ? 0.286 18.094 14.117 1 95.06 92 LEU A C 1
ATOM 755 O O . LEU A 1 92 ? -0.924 18.328 14.188 1 95.06 92 LEU A O 1
ATOM 759 N N . ILE A 1 93 ? 1.129 18.672 14.867 1 94.88 93 ILE A N 1
ATOM 760 C CA . ILE A 1 93 ? 0.742 19.656 15.875 1 94.88 93 ILE A CA 1
ATOM 761 C C . ILE A 1 93 ? 0.064 20.844 15.203 1 94.88 93 ILE A C 1
ATOM 763 O O . ILE A 1 93 ? -0.959 21.344 15.688 1 94.88 93 ILE A O 1
ATOM 767 N N . ARG A 1 94 ? 0.551 21.25 14.07 1 90.06 94 ARG A N 1
ATOM 768 C CA . ARG A 1 94 ? 0.058 22.438 13.375 1 90.06 94 ARG A CA 1
ATOM 769 C C . ARG A 1 94 ? -1.294 22.172 12.727 1 90.06 94 ARG A C 1
ATOM 771 O O . ARG A 1 94 ? -2.158 23.047 12.688 1 90.06 94 ARG A O 1
ATOM 778 N N . VAL A 1 95 ? -1.522 21 12.227 1 93.69 95 VAL A N 1
ATOM 779 C CA . VAL A 1 95 ? -2.691 20.719 11.398 1 93.69 95 VAL A CA 1
ATOM 780 C C . VAL A 1 95 ? -3.799 20.125 12.266 1 93.69 95 VAL A C 1
ATOM 782 O O . VAL A 1 95 ? -4.977 20.188 11.906 1 93.69 95 VAL A O 1
ATOM 785 N N . SER A 1 96 ? -3.514 19.516 13.406 1 95.62 96 SER A N 1
ATOM 786 C CA . SER A 1 96 ? -4.418 18.734 14.25 1 95.62 96 SER A CA 1
ATOM 787 C C . SER A 1 96 ? -5.676 19.531 14.586 1 95.62 96 SER A C 1
ATOM 789 O O . SER A 1 96 ? -6.785 19.016 14.508 1 95.62 96 SER A O 1
ATOM 791 N N . PRO A 1 97 ? -5.574 20.812 14.969 1 94.75 97 PRO A N 1
ATOM 792 C CA . PRO A 1 97 ? -6.777 21.562 15.336 1 94.75 97 PRO A CA 1
ATOM 793 C C . PRO A 1 97 ? -7.777 21.688 14.195 1 94.75 97 PRO A C 1
ATOM 795 O O . PRO A 1 97 ? -8.969 21.875 14.43 1 94.75 97 PRO A O 1
ATOM 798 N N . TYR A 1 98 ? -7.363 21.578 13.008 1 93.81 98 TYR A N 1
ATOM 799 C CA . TYR A 1 98 ? -8.211 21.828 11.852 1 93.81 98 TYR A CA 1
ATOM 800 C C . TYR A 1 98 ? -8.828 20.531 11.336 1 93.81 98 TYR A C 1
ATOM 802 O O . TYR A 1 98 ? -9.766 20.562 10.531 1 93.81 98 TYR A O 1
ATOM 810 N N . ILE A 1 99 ? -8.273 19.422 11.742 1 95.38 99 ILE A N 1
ATOM 811 C CA . ILE A 1 99 ? -8.766 18.172 11.18 1 95.38 99 ILE A CA 1
ATOM 812 C C . ILE A 1 99 ? -9.312 17.281 12.297 1 95.38 99 ILE A C 1
ATOM 814 O O . ILE A 1 99 ? -9.703 16.141 12.047 1 95.38 99 ILE A O 1
ATOM 818 N N . GLN A 1 100 ? -9.32 17.672 13.484 1 94.06 100 GLN A N 1
ATOM 819 C CA . GLN A 1 100 ? -9.812 16.906 14.625 1 94.06 100 GLN A CA 1
ATOM 820 C C . GLN A 1 100 ? -11.336 16.75 14.562 1 94.06 100 GLN A C 1
ATOM 822 O O . GLN A 1 100 ? -12.047 17.703 14.203 1 94.06 100 GLN A O 1
ATOM 827 N N . ARG A 1 101 ? -11.805 15.547 14.828 1 89.69 101 ARG A N 1
ATOM 828 C CA . ARG A 1 101 ? -13.234 15.266 14.914 1 89.69 101 ARG A CA 1
ATOM 829 C C . ARG A 1 101 ? -13.594 14.688 16.281 1 89.69 101 ARG A C 1
ATOM 831 O O . ARG A 1 101 ? -12.758 14.07 16.938 1 89.69 101 ARG A O 1
ATOM 838 N N . GLN A 1 102 ? -14.82 14.914 16.656 1 85.62 102 GLN A N 1
ATOM 839 C CA . GLN A 1 102 ? -15.297 14.414 17.938 1 85.62 102 GLN A CA 1
ATOM 840 C C . GLN A 1 102 ? -15.727 12.953 17.828 1 85.62 102 GLN A C 1
ATOM 842 O O . GLN A 1 102 ? -16.266 12.531 16.797 1 85.62 102 GLN A O 1
ATOM 847 N N . ASP A 1 103 ? -15.445 12.273 18.938 1 84.06 103 ASP A N 1
ATOM 848 C CA . ASP A 1 103 ? -15.938 10.906 19.031 1 84.06 103 ASP A CA 1
ATOM 849 C C . ASP A 1 103 ? -17.469 10.875 19.109 1 84.06 103 ASP A C 1
ATOM 851 O O . ASP A 1 103 ? -18.078 11.805 19.641 1 84.06 103 ASP A O 1
ATOM 855 N N . THR A 1 104 ? -17.938 9.938 18.453 1 80.44 104 THR A N 1
ATOM 856 C CA . THR A 1 104 ? -19.359 9.695 18.641 1 80.44 104 THR A CA 1
ATOM 857 C C . THR A 1 104 ? -19.578 8.469 19.531 1 80.44 104 THR A C 1
ATOM 859 O O . THR A 1 104 ? -18.625 7.785 19.906 1 80.44 104 THR A O 1
ATOM 862 N N . LEU A 1 105 ? -20.781 8.305 19.984 1 70.88 105 LEU A N 1
ATOM 863 C CA . LEU A 1 105 ? -21.125 7.164 20.828 1 70.88 105 LEU A CA 1
ATOM 864 C C . LEU A 1 105 ? -20.891 5.852 20.094 1 70.88 105 LEU A C 1
ATOM 866 O O . LEU A 1 105 ? -20.562 4.84 20.719 1 70.88 105 LEU A O 1
ATOM 870 N N . LYS A 1 106 ? -21.031 5.797 18.812 1 72.19 106 LYS A N 1
ATOM 871 C CA . LYS A 1 106 ? -21.016 4.559 18.031 1 72.19 106 LYS A CA 1
ATOM 872 C C . LYS A 1 106 ? -19.609 4.223 17.562 1 72.19 106 LYS A C 1
ATOM 874 O O . LYS A 1 106 ? -19.266 3.049 17.391 1 72.19 106 LYS A O 1
ATOM 879 N N . ARG A 1 107 ? -18.906 5.352 17.406 1 74.88 107 ARG A N 1
ATOM 880 C CA . ARG A 1 107 ? -17.625 5.094 16.766 1 74.88 107 ARG A CA 1
ATOM 881 C C . ARG A 1 107 ? -16.594 6.137 17.156 1 74.88 107 ARG A C 1
ATOM 883 O O . ARG A 1 107 ? -16.906 7.32 17.281 1 74.88 107 ARG A O 1
ATOM 890 N N . GLU A 1 108 ? -15.414 5.551 17.5 1 84 108 GLU A N 1
ATOM 891 C CA . GLU A 1 108 ? -14.297 6.461 17.75 1 84 108 GLU A CA 1
ATOM 892 C C . GLU A 1 108 ? -13.852 7.145 16.453 1 84 108 GLU A C 1
ATOM 894 O O . GLU A 1 108 ? -13.789 6.504 15.398 1 84 108 GLU A O 1
ATOM 899 N N 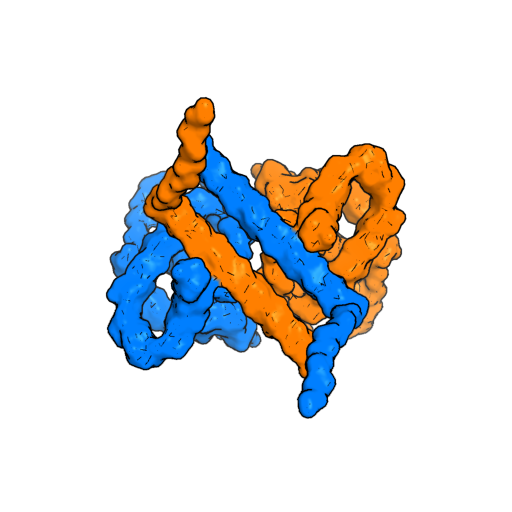. ALA A 1 109 ? -13.625 8.438 16.609 1 89.62 109 ALA A N 1
ATOM 900 C CA . ALA A 1 109 ? -13.156 9.195 15.453 1 89.62 109 ALA A CA 1
ATOM 901 C C . ALA A 1 109 ? -11.75 8.758 15.047 1 89.62 109 ALA A C 1
ATOM 903 O O . ALA A 1 109 ? -10.953 8.344 15.891 1 89.62 109 ALA A O 1
ATOM 904 N N . VAL A 1 110 ? -11.492 8.781 13.766 1 94 110 VAL A N 1
ATOM 905 C CA . VAL A 1 110 ? -10.141 8.539 13.281 1 94 110 VAL A CA 1
ATOM 906 C C . VAL A 1 110 ? -9.195 9.609 13.82 1 94 110 VAL A C 1
ATOM 908 O O . VAL A 1 110 ? -9.484 10.805 13.742 1 94 110 VAL A O 1
ATOM 911 N N . SER A 1 111 ? -8.117 9.234 14.43 1 95.44 111 SER A N 1
ATOM 912 C CA . SER A 1 111 ? -7.176 10.172 15.039 1 95.44 111 SER A CA 1
ATOM 913 C C . SER A 1 111 ? -6.559 11.094 13.992 1 95.44 111 SER A C 1
ATOM 915 O O . SER A 1 111 ? -6.496 10.75 12.812 1 95.44 111 SER A O 1
ATOM 917 N N . GLU A 1 112 ? -6.07 12.234 14.398 1 96.81 112 GLU A N 1
ATOM 918 C CA . GLU A 1 112 ? -5.414 13.188 13.508 1 96.81 112 GLU A CA 1
ATOM 919 C C . GLU A 1 112 ? -4.176 12.57 12.859 1 96.81 112 GLU A C 1
ATOM 921 O O . GLU A 1 112 ? -3.906 12.812 11.68 1 96.81 112 GLU A O 1
ATOM 926 N N . ARG A 1 113 ? -3.463 11.789 13.633 1 96.88 113 ARG A N 1
ATOM 927 C CA . ARG A 1 113 ? -2.287 11.102 13.109 1 96.88 113 ARG A CA 1
ATOM 928 C C . ARG A 1 113 ? -2.664 10.164 11.977 1 96.88 113 ARG A C 1
ATOM 930 O O . ARG A 1 113 ? -2.027 10.172 10.914 1 96.88 113 ARG A O 1
ATOM 937 N N . THR A 1 114 ? -3.705 9.438 12.172 1 96.31 114 THR A N 1
ATOM 938 C CA . THR A 1 114 ? -4.16 8.461 11.195 1 96.31 114 THR A CA 1
ATOM 939 C C . THR A 1 114 ? -4.848 9.148 10.016 1 96.31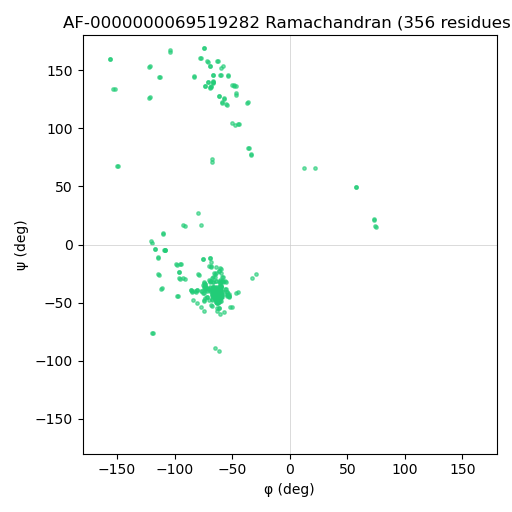 114 THR A C 1
ATOM 941 O O . THR A 1 114 ? -5.133 8.516 9 1 96.31 114 THR A O 1
ATOM 944 N N . LYS A 1 115 ? -5.148 10.383 10.148 1 97.12 115 LYS A N 1
ATOM 945 C CA . LYS A 1 115 ? -5.625 11.164 9.008 1 97.12 115 LYS A CA 1
ATOM 946 C C . LYS A 1 115 ? -4.461 11.711 8.188 1 97.12 115 LYS A C 1
ATOM 948 O O . LYS A 1 115 ? -4.492 11.68 6.961 1 97.12 115 LYS A O 1
ATOM 953 N N . LEU A 1 116 ? -3.471 12.141 8.844 1 96.31 116 LEU A N 1
ATOM 954 C CA . LEU A 1 116 ? -2.35 12.812 8.203 1 96.31 116 LEU A CA 1
ATOM 955 C C . LEU A 1 116 ? -1.433 11.812 7.512 1 96.31 116 LEU A C 1
ATOM 957 O O . LEU A 1 116 ? -0.954 12.062 6.402 1 96.31 116 LEU A O 1
ATOM 961 N N . GLU A 1 117 ? -1.2 10.703 8.109 1 97.19 117 GLU A N 1
ATOM 962 C CA . GLU A 1 117 ? -0.26 9.719 7.59 1 97.19 117 GLU A CA 1
ATOM 963 C C . GLU A 1 117 ? -0.721 9.172 6.238 1 97.19 117 GLU A C 1
ATOM 965 O O . GLU A 1 117 ? 0.047 9.156 5.273 1 97.19 117 GLU A O 1
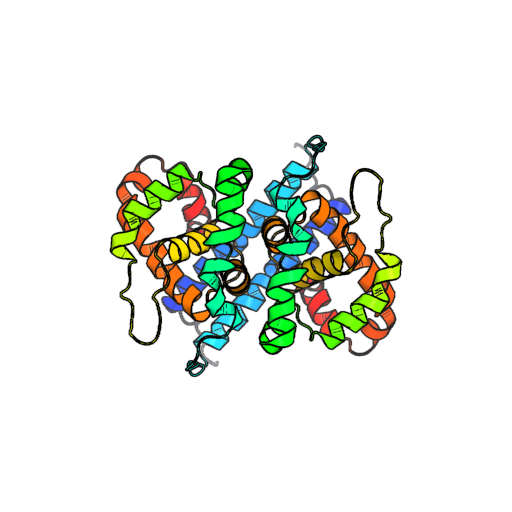ATOM 970 N N . PRO A 1 118 ? -1.945 8.727 6.078 1 96.69 118 PRO A N 1
ATOM 971 C CA . PRO A 1 118 ? -2.391 8.289 4.754 1 96.69 118 PRO A CA 1
ATOM 972 C C . PRO A 1 118 ? -2.332 9.398 3.713 1 96.69 118 PRO A C 1
ATOM 974 O O . PRO A 1 118 ? -2.061 9.141 2.537 1 96.69 118 PRO A O 1
ATOM 977 N N . THR A 1 119 ? -2.576 10.586 4.156 1 92.31 119 THR A N 1
ATOM 978 C CA . THR A 1 119 ? -2.527 11.719 3.236 1 92.31 119 THR A CA 1
ATOM 979 C C . THR A 1 119 ? -1.109 11.93 2.713 1 92.31 119 THR A C 1
ATOM 981 O O . THR A 1 119 ? -0.904 12.078 1.506 1 92.31 119 THR A O 1
ATOM 984 N N . LEU A 1 120 ? -0.206 11.883 3.535 1 90.69 120 LEU A N 1
ATOM 985 C CA . LEU A 1 120 ? 1.183 12.062 3.123 1 90.69 120 LEU A CA 1
ATOM 986 C C . LEU A 1 120 ? 1.657 10.875 2.287 1 90.69 120 LEU A C 1
ATOM 988 O O . LEU A 1 120 ? 2.424 11.055 1.336 1 90.69 120 LEU A O 1
ATOM 992 N N . THR A 1 121 ? 1.241 9.68 2.697 1 91.69 121 THR A N 1
ATOM 993 C CA . THR A 1 121 ? 1.564 8.508 1.901 1 91.69 121 THR A CA 1
ATOM 994 C C . THR A 1 121 ? 1.016 8.641 0.484 1 91.69 121 THR A C 1
ATOM 996 O O . THR A 1 121 ? 1.689 8.289 -0.485 1 91.69 121 THR A O 1
ATOM 999 N N . PHE A 1 122 ? -0.141 9.156 0.383 1 88.25 122 PHE A N 1
ATOM 1000 C CA . PHE A 1 122 ? -0.769 9.406 -0.909 1 88.25 122 PHE A CA 1
ATOM 1001 C C . PHE A 1 122 ? 0.065 10.375 -1.738 1 88.25 122 PHE A C 1
ATOM 1003 O O . PHE A 1 122 ? 0.341 10.117 -2.912 1 88.25 122 PHE A O 1
ATOM 1010 N N . LEU A 1 123 ? 0.462 11.391 -1.108 1 82.12 123 LEU A N 1
ATOM 1011 C CA . LEU A 1 123 ? 1.248 12.406 -1.798 1 82.12 123 LEU A CA 1
ATOM 1012 C C . LEU A 1 123 ? 2.627 11.867 -2.168 1 82.12 123 LEU A C 1
ATOM 1014 O O . LEU A 1 123 ? 3.205 12.281 -3.178 1 82.12 123 LEU A O 1
ATOM 1018 N N . ALA A 1 124 ? 3.158 10.992 -1.382 1 84.44 124 ALA A N 1
ATOM 1019 C CA . ALA A 1 124 ? 4.5 10.453 -1.591 1 84.44 124 ALA A CA 1
ATOM 1020 C C . ALA A 1 124 ? 4.492 9.352 -2.648 1 84.44 124 ALA A C 1
ATOM 1022 O O . ALA A 1 124 ? 5.414 9.258 -3.461 1 84.44 124 ALA A O 1
ATOM 1023 N N . SER A 1 125 ? 3.482 8.492 -2.67 1 83.44 125 SER A N 1
ATOM 1024 C CA . SER A 1 125 ? 3.543 7.258 -3.445 1 83.44 125 SER A CA 1
ATOM 1025 C C . SER A 1 125 ? 2.525 7.27 -4.582 1 83.44 125 SER A C 1
ATOM 1027 O O . SER A 1 125 ? 2.652 6.508 -5.543 1 83.44 125 SER A O 1
ATOM 1029 N N . GLY A 1 126 ? 1.453 8.031 -4.438 1 80.44 126 GLY A N 1
ATOM 1030 C CA . GLY A 1 126 ? 0.403 8.062 -5.441 1 80.44 126 GLY A CA 1
ATOM 1031 C C . GLY A 1 126 ? -0.465 6.82 -5.434 1 80.44 126 GLY A C 1
ATOM 1032 O O . GLY A 1 126 ? -1.166 6.539 -6.41 1 80.44 126 GLY A O 1
ATOM 1033 N N . CYS A 1 127 ? -0.415 6.074 -4.438 1 85 127 CYS A N 1
ATOM 1034 C CA . CYS A 1 127 ? -1.188 4.836 -4.395 1 85 127 CYS A CA 1
ATOM 1035 C C . CYS A 1 127 ? -2.68 5.129 -4.289 1 85 127 CYS A C 1
ATOM 1037 O O . CYS A 1 127 ? -3.074 6.211 -3.85 1 85 127 CYS A O 1
ATOM 1039 N N . ASN A 1 128 ? -3.451 4.203 -4.762 1 84.81 128 ASN A N 1
ATOM 1040 C CA . ASN A 1 128 ? -4.898 4.395 -4.785 1 84.81 128 ASN A CA 1
ATOM 1041 C C . ASN A 1 128 ? -5.504 4.262 -3.389 1 84.81 128 ASN A C 1
ATOM 1043 O O . ASN A 1 128 ? -4.812 3.873 -2.443 1 84.81 128 ASN A O 1
ATOM 1047 N N . TYR A 1 129 ? -6.727 4.629 -3.248 1 88.75 129 TYR A N 1
ATOM 1048 C CA . TYR A 1 129 ? -7.395 4.688 -1.953 1 88.75 129 TYR A CA 1
ATOM 1049 C C . TYR A 1 129 ? -7.504 3.301 -1.333 1 88.75 129 TYR A C 1
ATOM 1051 O O . TYR A 1 129 ? -7.445 3.154 -0.11 1 88.75 129 TYR A O 1
ATOM 1059 N N . ARG A 1 130 ? -7.617 2.371 -2.127 1 90.44 130 ARG A N 1
ATOM 1060 C CA . ARG A 1 130 ? -7.785 1.016 -1.611 1 90.44 130 ARG A CA 1
ATOM 1061 C C . ARG A 1 130 ? -6.523 0.541 -0.901 1 90.44 130 ARG A C 1
ATOM 1063 O O . ARG A 1 130 ? -6.594 -0.039 0.185 1 90.44 130 ARG A O 1
ATOM 1070 N N . VAL A 1 131 ? -5.402 0.745 -1.542 1 93.38 131 VAL A N 1
ATOM 1071 C CA . VAL A 1 131 ? -4.129 0.374 -0.931 1 93.38 131 VAL A CA 1
ATOM 1072 C C . VAL A 1 131 ? -3.939 1.144 0.374 1 93.38 131 VAL A C 1
ATOM 1074 O O . VAL A 1 131 ? -3.508 0.575 1.379 1 93.38 131 VAL A O 1
ATOM 1077 N N . LEU A 1 132 ? -4.262 2.379 0.366 1 95.25 132 LEU A N 1
ATOM 1078 C CA . LEU A 1 132 ? -4.195 3.17 1.59 1 95.25 132 LEU A CA 1
ATOM 1079 C C . LEU A 1 132 ? -5.098 2.578 2.668 1 95.25 132 LEU A C 1
ATOM 1081 O O . LEU A 1 132 ? -4.715 2.514 3.838 1 95.25 132 LEU A O 1
ATOM 1085 N N . SER A 1 133 ? -6.312 2.236 2.242 1 96.44 133 SER A N 1
ATOM 1086 C CA . SER A 1 133 ? -7.262 1.61 3.154 1 96.44 133 SER A CA 1
ATOM 1087 C C . SER A 1 133 ? -6.664 0.369 3.809 1 96.44 133 SER A C 1
ATOM 1089 O O . SER A 1 133 ? -6.801 0.172 5.016 1 96.44 133 SER A O 1
ATOM 1091 N N . HIS A 1 134 ? -5.977 -0.386 3.066 1 97.12 134 HIS A N 1
ATOM 1092 C CA . HIS A 1 134 ? -5.391 -1.628 3.559 1 97.12 134 HIS A CA 1
ATOM 1093 C C . HIS A 1 134 ? -4.191 -1.353 4.457 1 97.12 134 HIS A C 1
ATOM 1095 O O . HIS A 1 134 ? -4.016 -2.016 5.484 1 97.12 134 HIS A O 1
ATOM 1101 N N . LEU A 1 135 ? -3.406 -0.398 4.145 1 97.75 135 LEU A N 1
ATOM 1102 C CA . LEU A 1 135 ? -2.23 -0.051 4.934 1 97.75 135 LEU A CA 1
ATOM 1103 C C . LEU A 1 135 ? -2.633 0.474 6.305 1 97.75 135 LEU A C 1
ATOM 1105 O O . LEU A 1 135 ? -2.064 0.068 7.32 1 97.75 135 LEU A O 1
ATOM 1109 N N . PHE A 1 136 ? -3.623 1.327 6.289 1 98.06 136 PHE A N 1
ATOM 1110 C CA . PHE A 1 136 ? -3.895 2.08 7.508 1 98.06 136 PHE A CA 1
ATOM 1111 C C . PHE A 1 136 ? -5.176 1.589 8.172 1 98.06 136 PHE A C 1
ATOM 1113 O O . PHE A 1 136 ? -5.535 2.051 9.258 1 98.06 136 PHE A O 1
ATOM 1120 N N . ARG A 1 137 ? -5.867 0.668 7.504 1 97.06 137 ARG A N 1
ATOM 1121 C CA . ARG A 1 137 ? -7.105 0.088 8.008 1 97.06 137 ARG A CA 1
ATOM 1122 C C . ARG A 1 137 ? -8.148 1.169 8.281 1 97.06 137 ARG A C 1
ATOM 1124 O O . ARG A 1 137 ? -8.719 1.229 9.367 1 97.06 137 ARG A O 1
ATOM 1131 N N . VAL A 1 138 ? -8.312 1.988 7.289 1 96.12 138 VAL A N 1
ATOM 1132 C CA . VAL A 1 138 ? -9.352 3.012 7.199 1 96.12 138 VAL A CA 1
ATOM 1133 C C . VAL A 1 138 ? -10.195 2.779 5.953 1 96.12 138 VAL A C 1
ATOM 1135 O O . VAL A 1 138 ? -9.664 2.574 4.859 1 96.12 138 VAL A O 1
ATOM 1138 N N . PRO A 1 139 ? -11.516 2.705 6.164 1 92.62 139 PRO A N 1
ATOM 1139 C CA . PRO A 1 139 ? -12.359 2.443 4.992 1 92.62 139 PRO A CA 1
ATOM 1140 C C . PRO A 1 139 ? -12.109 3.434 3.855 1 92.62 139 PRO A C 1
ATOM 1142 O O . PRO A 1 139 ? -11.867 4.617 4.105 1 92.62 139 PRO A O 1
ATOM 1145 N N . LYS A 1 140 ? -12.211 2.969 2.621 1 90.12 140 LYS A N 1
ATOM 1146 C CA . LYS A 1 140 ? -11.969 3.764 1.422 1 90.12 140 LYS A CA 1
ATOM 1147 C C . LYS A 1 140 ? -12.828 5.023 1.408 1 90.12 140 LYS A C 1
ATOM 1149 O O . LYS A 1 140 ? -12.359 6.098 1.029 1 90.12 140 LYS A O 1
ATOM 1154 N N . SER A 1 141 ? -14.094 4.871 1.774 1 87.81 141 SER A N 1
ATOM 1155 C CA . SER A 1 141 ? -15.008 6.008 1.793 1 87.81 141 SER A CA 1
ATOM 1156 C C . SER A 1 141 ? -14.531 7.086 2.76 1 87.81 141 SER A C 1
ATOM 1158 O O . SER A 1 141 ? -14.711 8.281 2.506 1 87.81 141 SER A O 1
ATOM 1160 N N . THR A 1 142 ? -13.945 6.652 3.848 1 91.56 142 THR A N 1
ATOM 1161 C CA . THR A 1 142 ? -13.406 7.594 4.82 1 91.56 142 THR A CA 1
ATOM 1162 C C . THR A 1 142 ? -12.141 8.258 4.285 1 91.56 142 THR A C 1
ATOM 1164 O O . THR A 1 142 ? -11.945 9.461 4.457 1 91.56 142 THR A O 1
ATOM 1167 N N . ILE A 1 143 ? -11.281 7.5 3.582 1 92.81 143 ILE A N 1
ATOM 1168 C CA . ILE A 1 143 ? -10.07 8.039 2.969 1 92.81 143 ILE A CA 1
ATOM 1169 C C . ILE A 1 143 ? -10.438 9.125 1.967 1 92.81 143 ILE A C 1
ATOM 1171 O O . ILE A 1 143 ? -9.828 10.195 1.955 1 92.81 143 ILE A O 1
ATOM 1175 N N . SER A 1 144 ? -11.391 8.891 1.189 1 86.06 144 SER A N 1
ATOM 1176 C CA . SER A 1 144 ? -11.82 9.828 0.153 1 86.06 144 SER A CA 1
ATOM 1177 C C . SER A 1 144 ? -12.273 11.148 0.754 1 86.06 144 SER A C 1
ATOM 1179 O O . SER A 1 144 ? -12.094 12.211 0.146 1 86.06 144 SER A O 1
ATOM 1181 N N . LYS A 1 145 ? -12.797 11.094 1.871 1 87.31 145 LYS A N 1
ATOM 1182 C CA . LYS A 1 145 ? -13.312 12.297 2.525 1 87.31 145 LYS A CA 1
ATOM 1183 C C . LYS A 1 145 ? -12.203 13.016 3.287 1 87.31 145 LYS A C 1
ATOM 1185 O O . LYS A 1 145 ? -12.156 14.25 3.297 1 87.31 145 LYS A O 1
ATOM 1190 N N . LEU A 1 146 ? -11.383 12.289 3.895 1 92.56 146 LEU A N 1
ATOM 1191 C CA . LEU A 1 146 ? -10.414 12.938 4.766 1 92.56 146 LEU A CA 1
ATOM 1192 C C . LEU A 1 146 ? -9.266 13.539 3.955 1 92.56 146 LEU A C 1
ATOM 1194 O O . LEU A 1 146 ? -8.633 14.5 4.383 1 92.56 146 LEU A O 1
ATOM 1198 N N . LEU A 1 147 ? -8.992 13.008 2.809 1 88.88 147 LEU A N 1
ATOM 1199 C CA . LEU A 1 147 ? -7.848 13.461 2.031 1 88.88 147 LEU A CA 1
ATOM 1200 C C . LEU A 1 147 ? -7.988 14.938 1.665 1 88.88 147 LEU A C 1
ATOM 1202 O O . LEU A 1 147 ? -7.121 15.75 1.998 1 88.88 147 LEU A O 1
ATOM 1206 N N . PRO A 1 148 ? -9.094 15.305 1.042 1 84.44 148 PRO A N 1
ATOM 1207 C CA . PRO A 1 148 ? -9.242 16.719 0.73 1 84.44 148 PRO A CA 1
ATOM 1208 C C . PRO A 1 148 ? -9.25 17.609 1.978 1 84.44 148 PRO A C 1
ATOM 1210 O O . PRO A 1 148 ? -8.719 18.719 1.955 1 84.44 148 PRO A O 1
ATOM 1213 N N . GLU A 1 149 ? -9.828 17.156 3.021 1 89.62 149 GLU A N 1
ATOM 1214 C CA . GLU A 1 149 ? -9.883 17.906 4.277 1 89.62 149 GLU A CA 1
ATOM 1215 C C . GLU A 1 149 ? -8.484 18.156 4.832 1 89.62 149 GLU A C 1
ATOM 1217 O O . GLU A 1 149 ? -8.156 19.281 5.207 1 89.62 149 GLU A O 1
ATOM 1222 N N . VAL A 1 150 ? -7.711 17.125 4.898 1 93.06 150 VAL A N 1
ATOM 1223 C CA . VAL A 1 150 ? -6.359 17.234 5.438 1 93.06 150 VAL A CA 1
ATOM 1224 C C . VAL A 1 150 ? -5.496 18.094 4.52 1 93.06 150 VAL A C 1
ATOM 1226 O O . VAL A 1 150 ? -4.715 18.922 4.992 1 93.06 150 VAL A O 1
ATOM 1229 N N . LEU A 1 151 ? -5.641 17.906 3.227 1 85.56 151 LEU A N 1
ATOM 1230 C CA . LEU A 1 151 ? -4.883 18.688 2.264 1 85.56 151 LEU A CA 1
ATOM 1231 C C . LEU A 1 151 ? -5.219 20.172 2.391 1 85.56 151 LEU A C 1
ATOM 1233 O O . LEU A 1 151 ? -4.332 21.031 2.322 1 85.56 151 LEU A O 1
ATOM 1237 N N . ASP A 1 152 ? -6.496 20.453 2.568 1 84.5 152 ASP A N 1
ATOM 1238 C CA . ASP A 1 152 ? -6.922 21.828 2.779 1 84.5 152 ASP A CA 1
ATOM 1239 C C . ASP A 1 152 ? -6.293 22.422 4.043 1 84.5 152 ASP A C 1
ATOM 1241 O O . ASP A 1 152 ? -5.84 23.562 4.047 1 84.5 152 ASP A O 1
ATOM 1245 N N . ALA A 1 153 ? -6.32 21.656 5.078 1 89.81 153 ALA A N 1
ATOM 1246 C CA . ALA A 1 153 ? -5.734 22.078 6.344 1 89.81 153 ALA A CA 1
ATOM 1247 C C . ALA A 1 153 ? -4.238 22.344 6.195 1 89.81 153 ALA A C 1
ATOM 1249 O O . ALA A 1 153 ? -3.719 23.328 6.73 1 89.81 153 ALA A O 1
ATOM 1250 N N . ILE A 1 154 ? -3.533 21.469 5.504 1 86 154 ILE A N 1
ATOM 1251 C CA . ILE A 1 154 ? -2.105 21.641 5.266 1 86 154 ILE A CA 1
ATOM 1252 C C . ILE A 1 154 ? -1.871 22.922 4.465 1 86 154 ILE A C 1
ATOM 1254 O O . ILE A 1 154 ? -1.001 23.719 4.809 1 86 154 ILE A O 1
ATOM 1258 N N . TYR A 1 155 ? -2.65 23.109 3.484 1 79.06 155 TYR A N 1
ATOM 1259 C CA . TYR A 1 155 ? -2.514 24.281 2.615 1 79.06 155 TYR A CA 1
ATOM 1260 C C . TYR A 1 155 ? -2.736 25.562 3.393 1 79.06 155 TYR A C 1
ATOM 1262 O O . TYR A 1 155 ? -1.973 26.531 3.248 1 79.06 155 TYR A O 1
ATOM 1270 N N . GLN A 1 156 ? -3.682 25.625 4.129 1 82.06 156 GLN A N 1
ATOM 1271 C CA . GLN A 1 156 ? -4.055 26.828 4.863 1 82.06 156 GLN A CA 1
ATOM 1272 C C . GLN A 1 156 ? -3.037 27.141 5.957 1 82.06 156 GLN A C 1
ATOM 1274 O O . GLN A 1 156 ? -2.797 28.312 6.27 1 82.06 156 GLN A O 1
ATOM 1279 N N . ASN A 1 157 ? -2.414 26.156 6.52 1 80.75 157 ASN A N 1
ATOM 1280 C CA . ASN A 1 157 ? -1.562 26.359 7.688 1 80.75 157 ASN A CA 1
ATOM 1281 C C . ASN A 1 157 ? -0.09 26.453 7.297 1 80.75 157 ASN A C 1
ATOM 1283 O O . ASN A 1 157 ? 0.752 26.812 8.117 1 80.75 157 ASN A O 1
ATOM 1287 N N . LEU A 1 158 ? 0.223 26 6.137 1 75.06 158 LEU A N 1
ATOM 1288 C CA . LEU A 1 158 ? 1.614 26.078 5.703 1 75.06 158 LEU A CA 1
ATOM 1289 C C . LEU A 1 158 ? 1.789 27.094 4.59 1 75.06 158 LEU A C 1
ATOM 1291 O O . LEU A 1 158 ? 2.867 27.203 4 1 75.06 158 LEU A O 1
ATOM 1295 N N . LYS A 1 159 ? 0.805 27.766 4.41 1 65.44 159 LYS A N 1
ATOM 1296 C CA . LYS A 1 159 ? 0.85 28.75 3.346 1 65.44 159 LYS A CA 1
ATOM 1297 C C . LYS A 1 159 ? 2.074 29.656 3.488 1 65.44 159 LYS A C 1
ATOM 1299 O O . LYS A 1 159 ? 2.709 30.016 2.492 1 65.44 159 LYS A O 1
ATOM 1304 N N . GLU A 1 160 ? 2.33 30.062 4.688 1 58.53 160 GLU A N 1
ATOM 1305 C CA . GLU A 1 160 ? 3.475 30.938 4.898 1 58.53 160 GLU A CA 1
ATOM 1306 C C . GLU A 1 160 ? 4.785 30.234 4.598 1 58.53 160 GLU A C 1
ATOM 1308 O O . GLU A 1 160 ? 5.754 30.844 4.152 1 58.53 160 GLU A O 1
ATOM 1313 N N . PHE A 1 161 ? 4.898 29.062 5.047 1 52.81 161 PHE A N 1
ATOM 1314 C CA . PHE A 1 161 ? 6.113 28.281 4.828 1 52.81 161 PHE A CA 1
ATOM 1315 C C . PHE A 1 161 ? 6.184 27.781 3.393 1 52.81 161 PHE A C 1
ATOM 1317 O O . PHE A 1 161 ? 7.273 27.562 2.857 1 52.81 161 PHE A O 1
ATOM 1324 N N . ILE A 1 162 ? 5.066 27.562 3 1 51.75 162 ILE A N 1
ATOM 1325 C CA . ILE A 1 162 ? 4.965 27.125 1.614 1 51.75 162 ILE A CA 1
ATOM 1326 C C . ILE A 1 162 ? 5.352 28.266 0.678 1 51.75 162 ILE A C 1
ATOM 1328 O O . ILE A 1 162 ? 5.918 28.031 -0.393 1 51.75 162 ILE A O 1
ATOM 1332 N N . GLN A 1 163 ? 5.305 29.562 1.215 1 42.53 163 GLN A N 1
ATOM 1333 C CA . GLN A 1 163 ? 5.785 30.688 0.424 1 42.53 163 GLN A CA 1
ATOM 1334 C C . GLN A 1 163 ? 7.309 30.703 0.354 1 42.53 163 GLN A C 1
ATOM 1336 O O . GLN A 1 163 ? 7.887 31.188 -0.625 1 42.53 163 GLN A O 1
ATOM 1341 N N . VAL A 1 164 ? 8.086 30.562 1.402 1 35.12 164 VAL A N 1
ATOM 1342 C CA . VAL A 1 164 ? 9.539 30.688 1.325 1 35.12 164 VAL A CA 1
ATOM 1343 C C . VAL A 1 164 ? 10.102 29.562 0.458 1 35.12 164 VAL A C 1
ATOM 1345 O O . VAL A 1 164 ? 10.961 29.812 -0.399 1 35.12 164 VAL A O 1
ATOM 1348 N N . ARG A 1 165 ? 10.406 28.375 1.222 1 36.34 165 ARG A N 1
ATOM 1349 C CA . ARG A 1 165 ? 11.133 27.406 0.404 1 36.34 165 ARG A CA 1
ATOM 1350 C C . ARG A 1 165 ? 10.242 26.844 -0.7 1 36.34 165 ARG A C 1
ATOM 1352 O O . ARG A 1 165 ? 9.383 26 -0.443 1 36.34 165 ARG A O 1
ATOM 1359 N N . LYS A 1 166 ? 9.891 27.531 -1.661 1 37.34 166 LYS A N 1
ATOM 1360 C CA . LYS A 1 166 ? 9.164 27.375 -2.914 1 37.34 166 LYS A CA 1
ATOM 1361 C C . LYS A 1 166 ? 9.391 25.984 -3.502 1 37.34 166 LYS A C 1
ATOM 1363 O O . LYS A 1 166 ? 8.625 25.531 -4.352 1 37.34 166 LYS A O 1
ATOM 1368 N N . LEU A 1 167 ? 10.523 25.422 -3.207 1 32.28 167 LEU A N 1
ATOM 1369 C CA . LEU A 1 167 ? 11.055 24.266 -3.932 1 32.28 167 LEU A CA 1
ATOM 1370 C C . LEU A 1 167 ? 10.305 23 -3.566 1 32.28 167 LEU A C 1
ATOM 1372 O O . LEU A 1 167 ? 9.984 22.188 -4.438 1 32.28 167 LEU A O 1
ATOM 1376 N N . ILE A 1 168 ? 10.281 22.656 -2.295 1 33.44 168 ILE A N 1
ATOM 1377 C CA . ILE A 1 168 ? 9.742 21.359 -1.946 1 33.44 168 ILE A CA 1
ATOM 1378 C C . ILE A 1 168 ? 8.242 21.328 -2.227 1 33.44 168 ILE A C 1
ATOM 1380 O O . ILE A 1 168 ? 7.73 20.344 -2.789 1 33.44 168 ILE A O 1
ATOM 1384 N N . LEU A 1 169 ? 7.484 22.25 -1.723 1 36.72 169 LEU A N 1
ATOM 1385 C CA . LEU A 1 169 ? 6.055 22.391 -1.974 1 36.72 169 LEU A CA 1
ATOM 1386 C C . LEU A 1 169 ? 5.785 22.641 -3.453 1 36.72 169 LEU A C 1
ATOM 1388 O O . LEU A 1 169 ? 4.715 22.297 -3.961 1 36.72 169 LEU A O 1
ATOM 1392 N N . LYS A 1 170 ? 6.547 23.422 -4.148 1 35.56 170 LYS A N 1
ATOM 1393 C CA . LYS A 1 170 ? 6.492 23.516 -5.602 1 35.56 170 LYS A CA 1
ATOM 1394 C C . LYS A 1 170 ? 6.543 22.141 -6.25 1 35.56 170 LYS A C 1
ATOM 1396 O O . LYS A 1 170 ? 5.82 21.859 -7.211 1 35.56 170 LYS A O 1
ATOM 1401 N N . TYR A 1 171 ? 7.484 21.375 -5.945 1 35.97 171 TYR A N 1
ATOM 1402 C CA . TYR A 1 171 ? 7.641 20.047 -6.551 1 35.97 171 TYR A CA 1
ATOM 1403 C C . TYR A 1 171 ? 6.578 19.078 -6.035 1 35.97 171 TYR A C 1
ATOM 1405 O O . TYR A 1 171 ? 6.16 18.172 -6.758 1 35.97 171 TYR A O 1
ATOM 1413 N N . ILE A 1 172 ? 6.27 18.984 -4.832 1 39.81 172 ILE A N 1
ATOM 1414 C CA . ILE A 1 172 ? 5.129 18.156 -4.457 1 39.81 172 ILE A CA 1
ATOM 1415 C C . ILE A 1 172 ? 3.854 18.734 -5.066 1 39.81 172 ILE A C 1
ATOM 1417 O O . ILE A 1 172 ? 3.072 18 -5.688 1 39.81 172 ILE A O 1
ATOM 1421 N N . PHE A 1 173 ? 3.391 19.969 -4.871 1 37.03 173 PHE A N 1
ATOM 1422 C CA . PHE A 1 173 ? 2.248 20.656 -5.457 1 37.03 173 PHE A CA 1
ATOM 1423 C C . PHE A 1 173 ? 2.502 20.969 -6.926 1 37.03 173 PHE A C 1
ATOM 1425 O O . PHE A 1 173 ? 1.562 21.047 -7.719 1 37.03 173 PHE A O 1
ATOM 1432 N N . HIS A 1 174 ? 3.57 21.5 -7.41 1 34.16 174 HIS A N 1
ATOM 1433 C CA . HIS A 1 174 ? 3.76 21.734 -8.844 1 34.16 174 HIS A CA 1
ATOM 1434 C C . HIS A 1 174 ? 3.619 20.438 -9.633 1 34.16 174 HIS A C 1
ATOM 1436 O O . HIS A 1 174 ? 2.996 20.422 -10.695 1 34.16 174 HIS A O 1
ATOM 1442 N N . GLU A 1 175 ? 4.312 19.453 -9.438 1 34 175 GLU A N 1
ATOM 1443 C CA . GLU A 1 175 ? 3.977 18.266 -10.211 1 34 175 GLU A CA 1
ATOM 1444 C C . GLU A 1 175 ? 2.598 17.734 -9.828 1 34 175 GLU A C 1
ATOM 1446 O O . GLU A 1 175 ? 1.938 17.062 -10.633 1 34 175 GLU A O 1
ATOM 1451 N N . ILE A 1 176 ? 1.975 17.781 -8.875 1 33.22 176 ILE A N 1
ATOM 1452 C CA . ILE A 1 176 ? 0.525 17.734 -8.719 1 33.22 176 ILE A CA 1
ATOM 1453 C C . ILE A 1 176 ? -0.116 18.922 -9.414 1 33.22 176 ILE A C 1
ATOM 1455 O O . ILE A 1 176 ? -1.1 18.781 -10.141 1 33.22 176 ILE A O 1
ATOM 1459 N N . VAL A 1 177 ? 0.108 20.25 -9.383 1 31.36 177 VAL A N 1
ATOM 1460 C CA . VAL A 1 177 ? -0.44 21.484 -9.961 1 31.36 177 VAL A CA 1
ATOM 1461 C C . VAL A 1 177 ? 0.089 21.656 -11.383 1 31.36 177 VAL A C 1
ATOM 1463 O O . VAL A 1 177 ? -0.644 22.094 -12.273 1 31.36 177 VAL A O 1
ATOM 1466 N N . LEU A 1 178 ? 1.296 21.609 -11.898 1 31.61 178 LEU A N 1
ATOM 1467 C CA . LEU A 1 178 ? 1.541 21.797 -13.328 1 31.61 178 LEU A CA 1
ATOM 1468 C C . LEU A 1 178 ? 0.804 20.734 -14.141 1 31.61 178 LEU A C 1
ATOM 1470 O O . LEU A 1 178 ? 0.632 20.891 -15.352 1 31.61 178 LEU A O 1
ATOM 1474 N N . LEU A 1 179 ? 0.418 19.625 -13.844 1 28.11 179 LEU A N 1
ATOM 1475 C CA . LEU A 1 179 ? -0.577 19.016 -14.727 1 28.11 179 LEU A CA 1
ATOM 1476 C C . LEU A 1 179 ? -1.908 19.766 -14.625 1 28.11 179 LEU A C 1
ATOM 1478 O O . LEU A 1 179 ? -2.807 19.547 -15.445 1 28.11 179 LEU A O 1
ATOM 1482 N N . ILE A 1 180 ? -2.168 20.5 -13.672 1 26.34 180 ILE A N 1
ATOM 1483 C CA . ILE A 1 180 ? -3.127 21.516 -14.078 1 26.34 180 ILE A CA 1
ATOM 1484 C C . ILE A 1 180 ? -2.393 22.672 -14.758 1 26.34 180 ILE A C 1
ATOM 1486 O O . ILE A 1 180 ? -2.865 23.203 -15.766 1 26.34 180 ILE A O 1
ATOM 1490 N N . MET B 1 1 ? -27.766 18.094 -38.844 1 30.55 1 MET B N 1
ATOM 1491 C CA . MET B 1 1 ? -26.438 18.297 -38.281 1 30.55 1 MET B CA 1
ATOM 1492 C C . MET B 1 1 ? -26.516 18.375 -36.75 1 30.55 1 MET B C 1
ATOM 1494 O O . MET B 1 1 ? -27.203 19.25 -36.219 1 30.55 1 MET B O 1
ATOM 1498 N N . SER B 1 2 ? -26.531 17.172 -36.031 1 43.09 2 SER B N 1
ATOM 1499 C CA . SER B 1 2 ? -26.656 17.094 -34.594 1 43.09 2 SER B CA 1
ATOM 1500 C C . SER B 1 2 ? -25.594 17.938 -33.875 1 43.09 2 SER B C 1
ATOM 1502 O O . SER B 1 2 ? -24.469 18.047 -34.375 1 43.09 2 SER B O 1
ATOM 1504 N N . PRO B 1 3 ? -26.031 18.938 -33.062 1 45.53 3 PRO B N 1
ATOM 1505 C CA . PRO B 1 3 ? -25.047 19.844 -32.469 1 45.53 3 PRO B CA 1
ATOM 1506 C C . PRO B 1 3 ? -23.859 19.125 -31.859 1 45.53 3 PRO B C 1
ATOM 1508 O O . PRO B 1 3 ? -23.969 17.953 -31.5 1 45.53 3 PRO B O 1
ATOM 1511 N N . PRO B 1 4 ? -22.625 19.578 -32.219 1 41.69 4 PRO B N 1
ATOM 1512 C CA . PRO B 1 4 ? -21.438 18.953 -31.625 1 41.69 4 PRO B CA 1
ATOM 1513 C C . PRO B 1 4 ? -21.562 18.734 -30.109 1 41.69 4 PRO B C 1
ATOM 1515 O O . PRO B 1 4 ? -22.203 19.531 -29.422 1 41.69 4 PRO B O 1
ATOM 1518 N N . VAL B 1 5 ? -21.797 17.547 -29.625 1 39.62 5 VAL B N 1
ATOM 1519 C CA . VAL B 1 5 ? -21.75 17.203 -28.203 1 39.62 5 VAL B CA 1
ATOM 1520 C C . VAL B 1 5 ? -20.672 18.031 -27.5 1 39.62 5 VAL B C 1
ATOM 1522 O O . VAL B 1 5 ? -19.484 17.891 -27.781 1 39.62 5 VAL B O 1
ATOM 1525 N N . PHE B 1 6 ? -20.922 19.281 -27.188 1 40.28 6 PHE B N 1
ATOM 1526 C CA . PHE B 1 6 ? -19.984 20.109 -26.438 1 40.28 6 PHE B CA 1
ATOM 1527 C C . PHE B 1 6 ? -19.5 19.406 -25.188 1 40.28 6 PHE B C 1
ATOM 1529 O O . PHE B 1 6 ? -20.297 18.844 -24.422 1 40.28 6 PHE B O 1
ATOM 1536 N N . SER B 1 7 ? -18.25 18.875 -25.156 1 47.25 7 SER B N 1
ATOM 1537 C CA . SER B 1 7 ? -17.594 18.344 -23.969 1 47.25 7 SER B CA 1
ATOM 1538 C C . SER B 1 7 ? -17.953 19.141 -22.734 1 47.25 7 SER B C 1
ATOM 1540 O O . SER B 1 7 ? -17.75 20.359 -22.688 1 47.25 7 SER B O 1
ATOM 1542 N N . ARG B 1 8 ? -18.938 18.922 -22.172 1 56.69 8 ARG B N 1
ATOM 1543 C CA . ARG B 1 8 ? -19.344 19.625 -20.969 1 56.69 8 ARG B CA 1
ATOM 1544 C C . ARG B 1 8 ? -18.156 19.938 -20.078 1 56.69 8 ARG B C 1
ATOM 1546 O O . ARG B 1 8 ? -17.234 19.125 -19.953 1 56.69 8 ARG B O 1
ATOM 1553 N N . PRO B 1 9 ? -17.953 21.219 -19.781 1 57.44 9 PRO B N 1
ATOM 1554 C CA . PRO B 1 9 ? -16.875 21.578 -18.859 1 57.44 9 PRO B CA 1
ATOM 1555 C C . PRO B 1 9 ? -16.859 20.703 -17.609 1 57.44 9 PRO B C 1
ATOM 1557 O O . PRO B 1 9 ? -17.906 20.25 -17.156 1 57.44 9 PRO B O 1
ATOM 1560 N N . LEU B 1 10 ? -15.727 20.281 -17.219 1 62.12 10 LEU B N 1
ATOM 1561 C CA . LEU B 1 10 ? -15.602 19.469 -16.016 1 62.12 10 LEU B CA 1
ATOM 1562 C C . LEU B 1 10 ? -16.172 20.188 -14.797 1 62.12 10 LEU B C 1
ATOM 1564 O O . LEU B 1 10 ? -15.953 21.391 -14.617 1 62.12 10 LEU B O 1
ATOM 1568 N N . THR B 1 11 ? -17.078 19.531 -14.094 1 65.94 11 THR B N 1
ATOM 1569 C CA . THR B 1 11 ? -17.531 20.031 -12.805 1 65.94 11 THR B CA 1
ATOM 1570 C C . THR B 1 11 ? -16.375 20.156 -11.828 1 65.94 11 THR B C 1
ATOM 1572 O O . THR B 1 11 ? -15.289 19.625 -12.07 1 65.94 11 THR B O 1
ATOM 1575 N N . PHE B 1 12 ? -16.469 21.047 -10.898 1 59.5 12 PHE B N 1
ATOM 1576 C CA . PHE B 1 12 ? -15.438 21.25 -9.883 1 59.5 12 PHE B CA 1
ATOM 1577 C C . PHE B 1 12 ? -14.969 19.906 -9.32 1 59.5 12 PHE B C 1
ATOM 1579 O O . PHE B 1 12 ? -13.773 19.688 -9.133 1 59.5 12 PHE B O 1
ATOM 1586 N N . SER B 1 13 ? -15.828 18.969 -9.07 1 65.94 13 SER B N 1
ATOM 1587 C CA . SER B 1 13 ? -15.516 17.656 -8.531 1 65.94 13 SER B CA 1
ATOM 1588 C C . SER B 1 13 ? -14.703 16.828 -9.523 1 65.94 13 SER B C 1
ATOM 1590 O O . SER B 1 13 ? -13.758 16.141 -9.141 1 65.94 13 SER B O 1
ATOM 1592 N N . GLU B 1 14 ? -15.094 17.047 -10.766 1 65.5 14 GLU B N 1
ATOM 1593 C CA . GLU B 1 14 ? -14.375 16.312 -11.805 1 65.5 14 GLU B CA 1
ATOM 1594 C C . GLU B 1 14 ? -12.961 16.859 -11.984 1 65.5 14 GLU B C 1
ATOM 1596 O O . GLU B 1 14 ? -12.023 16.094 -12.211 1 65.5 14 GLU B O 1
ATOM 1601 N N . TYR B 1 15 ? -12.953 18.141 -11.859 1 63.56 15 TYR B N 1
ATOM 1602 C CA . TYR B 1 15 ? -11.648 18.781 -11.969 1 63.56 15 TYR B CA 1
ATOM 1603 C C . TYR B 1 15 ? -10.719 18.328 -10.852 1 63.56 15 TYR B C 1
ATOM 1605 O O . TYR B 1 15 ? -9.547 18.016 -11.102 1 63.56 15 TYR B O 1
ATOM 1613 N N . ASN B 1 16 ? -11.25 18.219 -9.758 1 65.62 16 ASN B N 1
ATOM 1614 C CA . ASN B 1 16 ? -10.469 17.766 -8.609 1 65.62 16 ASN B CA 1
ATOM 1615 C C . ASN B 1 16 ? -10.023 16.312 -8.766 1 65.62 16 ASN B C 1
ATOM 1617 O O . ASN B 1 16 ? -8.883 15.977 -8.453 1 65.62 16 ASN B O 1
ATOM 1621 N N . SER B 1 17 ? -10.914 1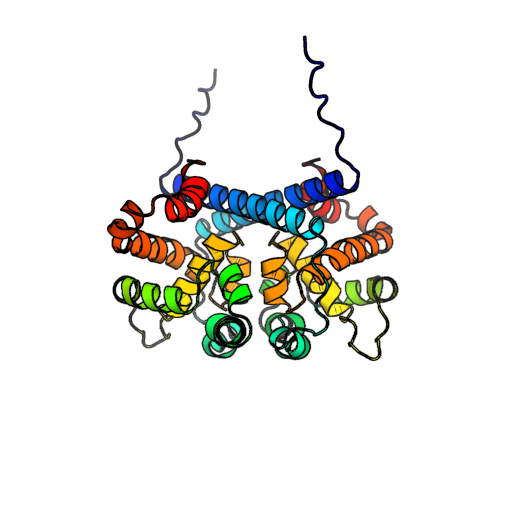5.57 -9.312 1 70.12 17 SER B N 1
ATOM 1622 C CA . SER B 1 17 ? -10.594 14.164 -9.547 1 70.12 17 SER B CA 1
ATOM 1623 C C . SER B 1 17 ? -9.477 14.023 -10.578 1 70.12 17 SER B C 1
ATOM 1625 O O . SER B 1 17 ? -8.609 13.164 -10.445 1 70.12 17 SER B O 1
ATOM 1627 N N . LEU B 1 18 ? -9.578 14.859 -11.531 1 71.62 18 LEU B N 1
ATOM 1628 C CA . LEU B 1 18 ? -8.562 14.82 -12.578 1 71.62 18 LEU B CA 1
ATOM 1629 C C . LEU B 1 18 ? -7.207 15.258 -12.039 1 71.62 18 LEU B C 1
ATOM 1631 O O . LEU B 1 18 ? -6.18 14.656 -12.367 1 71.62 18 LEU B O 1
ATOM 1635 N N . GLN B 1 19 ? -7.238 16.266 -11.281 1 68.88 19 GLN B N 1
ATOM 1636 C CA . GLN B 1 19 ? -5.996 16.734 -10.688 1 68.88 19 GLN B CA 1
ATOM 1637 C C . GLN B 1 19 ? -5.355 15.672 -9.812 1 68.88 19 GLN B C 1
ATOM 1639 O O . GLN B 1 19 ? -4.141 15.461 -9.859 1 68.88 19 GLN B O 1
ATOM 1644 N N . LEU B 1 20 ? -6.203 15.047 -9.109 1 74.25 20 LEU B N 1
ATOM 1645 C CA . LEU B 1 20 ? -5.695 14 -8.234 1 74.25 20 LEU B CA 1
ATOM 1646 C C . LEU B 1 20 ? -5.109 12.852 -9.047 1 74.25 20 LEU B C 1
ATOM 1648 O O . LEU B 1 20 ? -4.086 12.281 -8.672 1 74.25 20 LEU B O 1
ATOM 1652 N N . THR B 1 21 ? -5.797 12.57 -10.18 1 75.88 21 THR B N 1
ATOM 1653 C CA . THR B 1 21 ? -5.301 11.516 -11.047 1 75.88 21 THR B CA 1
ATOM 1654 C C . THR B 1 21 ? -3.941 11.883 -11.633 1 75.88 21 THR B C 1
ATOM 1656 O O . THR B 1 21 ? -3.043 11.039 -11.711 1 75.88 21 THR B O 1
ATOM 1659 N N . LEU B 1 22 ? -3.82 13.039 -11.938 1 72.69 22 LEU B N 1
ATOM 1660 C CA . LEU B 1 22 ? -2.561 13.516 -12.5 1 72.69 22 LEU B CA 1
ATOM 1661 C C . LEU B 1 22 ? -1.443 13.445 -11.469 1 72.69 22 LEU B C 1
ATOM 1663 O O . LEU B 1 22 ? -0.31 13.086 -11.797 1 72.69 22 LEU B O 1
ATOM 1667 N N . VAL B 1 23 ? -1.77 13.773 -10.289 1 72.25 23 VAL B N 1
ATOM 1668 C CA . VAL B 1 23 ? -0.804 13.664 -9.203 1 72.25 23 VAL B CA 1
ATOM 1669 C C . VAL B 1 23 ? -0.365 12.203 -9.047 1 72.25 23 VAL B C 1
ATOM 1671 O O . VAL B 1 23 ? 0.829 11.922 -8.93 1 72.25 23 VAL B O 1
ATOM 1674 N N . LYS B 1 24 ? -1.329 11.352 -9.086 1 80.19 24 LYS B N 1
ATOM 1675 C CA . LYS B 1 24 ? -1.023 9.93 -8.961 1 80.19 24 LYS B CA 1
ATOM 1676 C C . LYS B 1 24 ? -0.071 9.469 -10.062 1 80.19 24 LYS B C 1
ATOM 1678 O O . LYS B 1 24 ? 0.92 8.789 -9.789 1 80.19 24 LYS B O 1
ATOM 1683 N N . ILE B 1 25 ? -0.342 9.906 -11.219 1 77 25 ILE B N 1
ATOM 1684 C CA . ILE B 1 25 ? 0.468 9.508 -12.367 1 77 25 ILE B CA 1
ATOM 1685 C C . ILE B 1 25 ? 1.875 10.086 -12.234 1 77 25 ILE B C 1
ATOM 1687 O O . ILE B 1 25 ? 2.865 9.391 -12.477 1 77 25 ILE B O 1
ATOM 1691 N N . SER B 1 26 ? 1.954 11.32 -11.875 1 75.38 26 SER B N 1
ATOM 1692 C CA . SER B 1 26 ? 3.254 11.961 -11.711 1 75.38 26 SER B CA 1
ATOM 1693 C C . SER B 1 26 ? 4.098 11.25 -10.656 1 75.38 26 SER B C 1
ATOM 1695 O O . SER B 1 26 ? 5.309 11.102 -10.82 1 75.38 26 SER B O 1
ATOM 1697 N N . LYS B 1 27 ? 3.447 10.812 -9.664 1 77.62 27 LYS B N 1
ATOM 1698 C CA . LYS B 1 27 ? 4.176 10.141 -8.594 1 77.62 27 LYS B CA 1
ATOM 1699 C C . LYS B 1 27 ? 4.641 8.75 -9.023 1 77.62 27 LYS B C 1
ATOM 1701 O O . LYS B 1 27 ? 5.734 8.32 -8.664 1 77.62 27 LYS B O 1
ATOM 1706 N N . ILE B 1 28 ? 3.834 8.133 -9.781 1 75.19 28 ILE B N 1
ATOM 1707 C CA . ILE B 1 28 ? 4.227 6.832 -10.32 1 75.19 28 ILE B CA 1
ATOM 1708 C C . ILE B 1 28 ? 5.453 6.996 -11.211 1 75.19 28 ILE B C 1
ATOM 1710 O O . ILE B 1 28 ? 6.406 6.219 -11.117 1 75.19 28 ILE B O 1
ATOM 1714 N N . LEU B 1 29 ? 5.398 8.023 -11.969 1 75.25 29 LEU B N 1
ATOM 1715 C CA . LEU B 1 29 ? 6.52 8.289 -12.867 1 75.25 29 LEU B CA 1
ATOM 1716 C C . LEU B 1 29 ? 7.777 8.633 -12.078 1 75.25 29 LEU B C 1
ATOM 1718 O O . LEU B 1 29 ? 8.867 8.164 -12.406 1 75.25 29 LEU B O 1
ATOM 1722 N N . ALA B 1 30 ? 7.629 9.438 -11.086 1 74.06 30 ALA B N 1
ATOM 1723 C CA . ALA B 1 30 ? 8.766 9.805 -10.242 1 74.06 30 ALA B CA 1
ATOM 1724 C C . ALA B 1 30 ? 9.383 8.578 -9.578 1 74.06 30 ALA B C 1
ATOM 1726 O O . ALA B 1 30 ? 10.609 8.438 -9.531 1 74.06 30 ALA B O 1
ATOM 1727 N N . GLU B 1 31 ? 8.562 7.742 -9.117 1 75.94 31 GLU B N 1
ATOM 1728 C CA . GLU B 1 31 ? 9.039 6.523 -8.469 1 75.94 31 GLU B CA 1
ATOM 1729 C C . GLU B 1 31 ? 9.75 5.613 -9.461 1 75.94 31 GLU B C 1
ATOM 1731 O O . GLU B 1 31 ? 10.719 4.941 -9.109 1 75.94 31 GLU B O 1
ATOM 1736 N N . GLU B 1 32 ? 9.234 5.59 -10.633 1 72.5 32 GLU B N 1
ATOM 1737 C CA . GLU B 1 32 ? 9.891 4.797 -11.672 1 72.5 32 GLU B CA 1
ATOM 1738 C C . GLU B 1 32 ? 11.305 5.312 -11.945 1 72.5 32 GLU B C 1
ATOM 1740 O O . GLU B 1 32 ? 12.227 4.52 -12.156 1 72.5 32 GLU B O 1
ATOM 1745 N N . VAL B 1 33 ? 11.406 6.582 -11.969 1 71.25 33 VAL B N 1
ATOM 1746 C CA . VAL B 1 33 ? 12.703 7.195 -12.195 1 71.25 33 VAL B CA 1
ATOM 1747 C C . VAL B 1 33 ? 13.648 6.867 -11.039 1 71.25 33 VAL B C 1
ATOM 1749 O O . VAL B 1 33 ? 14.812 6.516 -11.258 1 71.25 33 VAL B O 1
ATOM 1752 N N . ILE B 1 34 ? 13.148 6.969 -9.883 1 72.25 34 ILE B N 1
ATOM 1753 C CA . ILE B 1 34 ? 13.945 6.668 -8.695 1 72.25 34 ILE B CA 1
ATOM 1754 C C . ILE B 1 34 ? 14.398 5.211 -8.734 1 72.25 34 ILE B C 1
ATOM 1756 O O . ILE B 1 34 ? 15.562 4.91 -8.477 1 72.25 34 ILE B O 1
ATOM 1760 N N . ASP B 1 35 ? 13.5 4.344 -9.039 1 71.62 35 ASP B N 1
ATOM 1761 C CA . ASP B 1 35 ? 13.82 2.922 -9.109 1 71.62 35 ASP B CA 1
ATOM 1762 C C . ASP B 1 35 ? 14.859 2.65 -10.195 1 71.62 35 ASP B C 1
ATOM 1764 O O . ASP B 1 35 ? 15.742 1.808 -10.016 1 71.62 35 ASP B O 1
ATOM 1768 N N . ALA B 1 36 ? 14.719 3.336 -11.273 1 69.06 36 ALA B N 1
ATOM 1769 C CA . ALA B 1 36 ? 15.68 3.193 -12.359 1 69.06 36 ALA B CA 1
ATOM 1770 C C . ALA B 1 36 ? 17.062 3.652 -11.938 1 69.06 36 ALA B C 1
ATOM 1772 O O . ALA B 1 36 ? 18.062 3.006 -12.258 1 69.06 36 ALA B O 1
ATOM 1773 N N . ILE B 1 37 ? 17.141 4.723 -11.273 1 69.88 37 ILE B N 1
ATOM 1774 C CA . ILE B 1 37 ? 18.406 5.266 -10.781 1 69.88 37 ILE B CA 1
ATOM 1775 C C . ILE B 1 37 ? 19.031 4.289 -9.789 1 69.88 37 ILE B C 1
ATOM 1777 O O . ILE B 1 37 ? 20.234 3.998 -9.867 1 69.88 37 ILE B O 1
ATOM 1781 N N . ASP B 1 38 ? 18.234 3.773 -8.906 1 71.19 38 ASP B N 1
ATOM 1782 C CA . ASP B 1 38 ? 18.703 2.816 -7.91 1 71.19 38 ASP B CA 1
ATOM 1783 C C . ASP B 1 38 ? 19.266 1.563 -8.57 1 71.19 38 ASP B C 1
ATOM 1785 O O . ASP B 1 38 ? 20.281 1.017 -8.117 1 71.19 38 ASP B O 1
ATOM 1789 N N . SER B 1 39 ? 18.609 1.114 -9.555 1 69.19 39 SER B N 1
ATOM 1790 C CA . SER B 1 39 ? 19.016 -0.101 -10.25 1 69.19 39 SER B CA 1
ATOM 1791 C C . SER B 1 39 ? 20.344 0.103 -10.977 1 69.19 39 SER B C 1
ATOM 1793 O O . SER B 1 39 ? 21.125 -0.844 -11.148 1 69.19 39 SER B O 1
ATOM 1795 N N . GLU B 1 40 ? 20.594 1.315 -11.359 1 67.5 40 GLU B N 1
ATOM 1796 C CA . GLU B 1 40 ? 21.812 1.646 -12.086 1 67.5 40 GLU B CA 1
ATOM 1797 C C . GLU B 1 40 ? 22.984 1.828 -11.133 1 67.5 40 GLU B C 1
ATOM 1799 O O . GLU B 1 40 ? 24.141 1.559 -11.5 1 67.5 40 GLU B O 1
ATOM 1804 N N . VAL B 1 41 ? 22.766 2.449 -9.992 1 71.12 41 VAL B N 1
ATOM 1805 C CA . VAL B 1 41 ? 23.828 2.785 -9.055 1 71.12 41 VAL B CA 1
ATOM 1806 C C . VAL B 1 41 ? 24.203 1.552 -8.242 1 71.12 41 VAL B C 1
ATOM 1808 O O . VAL B 1 41 ? 25.266 1.525 -7.594 1 71.12 41 VAL B O 1
ATOM 1811 N N . ASN B 1 42 ? 24.031 0.439 -8.727 1 66.75 42 ASN B N 1
ATOM 1812 C CA . ASN B 1 42 ? 24.344 -0.805 -8.031 1 66.75 42 ASN B CA 1
ATOM 1813 C C . ASN B 1 42 ? 24.609 -0.565 -6.547 1 66.75 42 ASN B C 1
ATOM 1815 O O . ASN B 1 42 ? 25.75 -0.696 -6.09 1 66.75 42 ASN B O 1
ATOM 1819 N N . ILE B 1 43 ? 23.766 -0.176 -5.773 1 66.56 43 ILE B N 1
ATOM 1820 C CA . ILE B 1 43 ? 23.922 0.06 -4.344 1 66.56 43 ILE B CA 1
ATOM 1821 C C . ILE B 1 43 ? 24.359 -1.23 -3.654 1 66.56 43 ILE B C 1
ATOM 1823 O O . ILE B 1 43 ? 23.75 -2.287 -3.863 1 66.56 43 ILE B O 1
ATOM 1827 N N . PRO B 1 44 ? 25.5 -1.162 -2.994 1 69.94 44 PRO B N 1
ATOM 1828 C CA . PRO B 1 44 ? 25.938 -2.365 -2.283 1 69.94 44 PRO B CA 1
ATOM 1829 C C . PRO B 1 44 ? 24.828 -2.975 -1.416 1 69.94 44 PRO B C 1
ATOM 1831 O O . PRO B 1 44 ? 24.031 -2.246 -0.819 1 69.94 44 PRO B O 1
ATOM 1834 N N . LYS B 1 45 ? 24.844 -4.223 -1.568 1 67.88 45 LYS B N 1
ATOM 1835 C CA . LYS B 1 45 ? 23.828 -4.934 -0.789 1 67.88 45 LYS B CA 1
ATOM 1836 C C . LYS B 1 45 ? 24.109 -4.828 0.707 1 67.88 45 LYS B C 1
ATOM 1838 O O . LYS B 1 45 ? 25.266 -4.848 1.126 1 67.88 45 LYS B O 1
ATOM 1843 N N . ARG B 1 46 ? 23.062 -4.645 1.411 1 73.75 46 ARG B N 1
ATOM 1844 C CA . ARG B 1 46 ? 23.219 -4.695 2.861 1 73.75 46 ARG B CA 1
ATOM 1845 C C . ARG B 1 46 ? 23.484 -6.121 3.338 1 73.75 46 ARG B C 1
ATOM 1847 O O . ARG B 1 46 ? 22.938 -7.074 2.771 1 73.75 46 ARG B O 1
ATOM 1854 N N . LEU B 1 47 ? 24.312 -6.254 4.215 1 69.56 47 LEU B N 1
ATOM 1855 C CA . LEU B 1 47 ? 24.656 -7.574 4.734 1 69.56 47 LEU B CA 1
ATOM 1856 C C . LEU B 1 47 ? 23.531 -8.109 5.625 1 69.56 47 LEU B C 1
ATOM 1858 O O . LEU B 1 47 ? 23.375 -9.328 5.766 1 69.56 47 LEU B O 1
ATOM 1862 N N . TRP B 1 48 ? 22.953 -7.168 6.277 1 79.75 48 TRP B N 1
ATOM 1863 C CA . TRP B 1 48 ? 21.922 -7.621 7.207 1 79.75 48 TRP B CA 1
ATOM 1864 C C . TRP B 1 48 ? 20.547 -7.164 6.758 1 79.75 48 TRP B C 1
ATOM 1866 O O . TRP B 1 48 ? 20.406 -6.113 6.129 1 79.75 48 TRP B O 1
ATOM 1876 N N . VAL B 1 49 ? 19.703 -8 7.008 1 85.88 49 VAL B N 1
ATOM 1877 C CA . VAL B 1 49 ? 18.297 -7.695 6.73 1 85.88 49 VAL B CA 1
ATOM 1878 C C . VAL B 1 49 ? 17.781 -6.695 7.762 1 85.88 49 VAL B C 1
ATOM 1880 O O . VAL B 1 49 ? 18.094 -6.805 8.953 1 85.88 49 VAL B O 1
ATOM 1883 N N . ARG B 1 50 ? 17.078 -5.742 7.383 1 91.94 50 ARG B N 1
ATOM 1884 C CA . ARG B 1 50 ? 16.5 -4.75 8.281 1 91.94 50 ARG B CA 1
ATOM 1885 C C . ARG B 1 50 ? 15.555 -5.402 9.281 1 91.94 50 ARG B C 1
ATOM 1887 O O . ARG B 1 50 ? 14.828 -6.34 8.938 1 91.94 50 ARG B O 1
ATOM 1894 N N . LYS B 1 51 ? 15.547 -4.832 10.5 1 92.25 51 LYS B N 1
ATOM 1895 C CA . LYS B 1 51 ? 14.828 -5.453 11.609 1 92.25 51 LYS B CA 1
ATOM 1896 C C . LYS B 1 51 ? 13.336 -5.566 11.297 1 92.25 51 LYS B C 1
ATOM 1898 O O . LYS B 1 51 ? 12.727 -6.609 11.539 1 92.25 51 LYS B O 1
ATOM 1903 N N . TRP B 1 52 ? 12.742 -4.469 10.805 1 94.62 52 TRP B N 1
ATOM 1904 C CA . TRP B 1 52 ? 11.305 -4.477 10.555 1 94.62 52 TRP B CA 1
ATOM 1905 C C . TRP B 1 52 ? 10.945 -5.484 9.469 1 94.62 52 TRP B C 1
ATOM 1907 O O . TRP B 1 52 ? 9.852 -6.047 9.469 1 94.62 52 TRP B O 1
ATOM 1917 N N . ILE B 1 53 ? 11.828 -5.848 8.57 1 94.81 53 ILE B N 1
ATOM 1918 C CA . ILE B 1 53 ? 11.609 -6.828 7.508 1 94.81 53 ILE B CA 1
ATOM 1919 C C . ILE B 1 53 ? 11.594 -8.234 8.102 1 94.81 53 ILE B C 1
ATOM 1921 O O . ILE B 1 53 ? 10.852 -9.102 7.641 1 94.81 53 ILE B O 1
ATOM 1925 N N . LYS B 1 54 ? 12.438 -8.438 9.07 1 93.06 54 LYS B N 1
ATOM 1926 C CA . LYS B 1 54 ? 12.539 -9.75 9.711 1 93.06 54 LYS B CA 1
ATOM 1927 C C . LYS B 1 54 ? 11.211 -10.156 10.336 1 93.06 54 LYS B C 1
ATOM 1929 O O . LYS B 1 54 ? 10.969 -11.344 10.578 1 93.06 54 LYS B O 1
ATOM 1934 N N . ARG B 1 55 ? 10.352 -9.227 10.602 1 95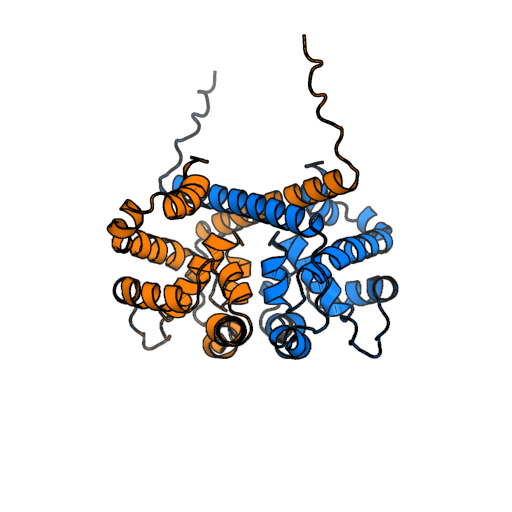.12 55 ARG B N 1
ATOM 1935 C CA . ARG B 1 55 ? 9.07 -9.492 11.25 1 95.12 55 ARG B CA 1
ATOM 1936 C C . ARG B 1 55 ? 7.98 -9.75 10.211 1 95.12 55 ARG B C 1
ATOM 1938 O O . ARG B 1 55 ? 6.789 -9.727 10.539 1 95.12 55 ARG B O 1
ATOM 1945 N N . ARG B 1 56 ? 8.336 -10.023 9.008 1 94.75 56 ARG B N 1
ATOM 1946 C CA . ARG B 1 56 ? 7.387 -10.18 7.902 1 94.75 56 ARG B CA 1
ATOM 1947 C C . ARG B 1 56 ? 6.414 -11.32 8.172 1 94.75 56 ARG B C 1
ATOM 1949 O O . ARG B 1 56 ? 5.23 -11.219 7.848 1 94.75 56 ARG B O 1
ATOM 1956 N N . ASN B 1 57 ? 6.922 -12.391 8.695 1 93.44 57 ASN B N 1
ATOM 1957 C CA . ASN B 1 57 ? 6.098 -13.586 8.867 1 93.44 57 ASN B CA 1
ATOM 1958 C C . ASN B 1 57 ? 5.031 -13.375 9.938 1 93.44 57 ASN B C 1
ATOM 1960 O O . ASN B 1 57 ? 4.07 -14.141 10.023 1 93.44 57 ASN B O 1
ATOM 1964 N N . GLN B 1 58 ? 5.141 -12.305 10.688 1 94.88 58 GLN B N 1
ATOM 1965 C CA . GLN B 1 58 ? 4.164 -12.008 11.727 1 94.88 58 GLN B CA 1
ATOM 1966 C C . GLN B 1 58 ? 3.334 -10.781 11.375 1 94.88 58 GLN B C 1
ATOM 1968 O O . GLN B 1 58 ? 2.129 -10.742 11.633 1 94.88 58 GLN B O 1
ATOM 1973 N N . LEU B 1 59 ? 4.035 -9.828 10.758 1 96.12 59 LEU B N 1
ATOM 1974 C CA . LEU B 1 59 ? 3.393 -8.523 10.672 1 96.12 59 LEU B CA 1
ATOM 1975 C C . LEU B 1 59 ? 3.156 -8.133 9.211 1 96.12 59 LEU B C 1
ATOM 1977 O O . LEU B 1 59 ? 2.562 -7.086 8.938 1 96.12 59 LEU B O 1
ATOM 1981 N N . GLY B 1 60 ? 3.578 -8.891 8.25 1 97.12 60 GLY B N 1
ATOM 1982 C CA . GLY B 1 60 ? 3.318 -8.609 6.848 1 97.12 60 GLY B CA 1
ATOM 1983 C C . GLY B 1 60 ? 1.871 -8.836 6.453 1 97.12 60 GLY B C 1
ATOM 1984 O O . GLY B 1 60 ? 1.145 -9.57 7.129 1 97.12 60 GLY B O 1
ATOM 1985 N N . ALA B 1 61 ? 1.448 -8.211 5.391 1 98 61 ALA B N 1
ATOM 1986 C CA . ALA B 1 61 ? 0.069 -8.336 4.926 1 98 61 ALA B CA 1
ATOM 1987 C C . ALA B 1 61 ? -0.298 -9.797 4.688 1 98 61 ALA B C 1
ATOM 1989 O O . ALA B 1 61 ? -1.45 -10.195 4.879 1 98 61 ALA B O 1
ATOM 1990 N N . SER B 1 62 ? 0.678 -10.617 4.289 1 97.44 62 SER B N 1
ATOM 1991 C CA . SER B 1 62 ? 0.438 -12.023 3.99 1 97.44 62 SER B CA 1
ATOM 1992 C C . SER B 1 62 ? -0.105 -12.766 5.207 1 97.44 62 SER B C 1
ATOM 1994 O O . SER B 1 62 ? -0.979 -13.625 5.078 1 97.44 62 SER B O 1
ATOM 1996 N N . ASN B 1 63 ? 0.382 -12.398 6.375 1 96.19 63 ASN B N 1
ATOM 1997 C CA . ASN B 1 63 ? 0.063 -13.18 7.566 1 96.19 63 ASN B CA 1
ATOM 1998 C C . ASN B 1 63 ? -0.899 -12.422 8.484 1 96.19 63 ASN B C 1
ATOM 2000 O O . ASN B 1 63 ? -1.325 -12.953 9.516 1 96.19 63 ASN B O 1
ATOM 2004 N N . LEU B 1 64 ? -1.235 -11.18 8.18 1 96.38 64 LEU B N 1
ATOM 2005 C CA . LEU B 1 64 ? -2.154 -10.391 8.992 1 96.38 64 LEU B CA 1
ATOM 2006 C C . LEU B 1 64 ? -3.391 -10 8.195 1 96.38 64 LEU B C 1
ATOM 2008 O O . LEU B 1 64 ? -4.426 -10.664 8.281 1 96.38 64 LEU B O 1
ATOM 2012 N N . LEU B 1 65 ? -3.234 -9.055 7.348 1 97.5 65 LEU B N 1
ATOM 2013 C CA . LEU B 1 65 ? -4.363 -8.461 6.645 1 97.5 65 LEU B CA 1
ATOM 2014 C C . LEU B 1 65 ? -5.043 -9.484 5.742 1 97.5 65 LEU B C 1
ATOM 2016 O O . LEU B 1 65 ? -6.262 -9.672 5.809 1 97.5 65 LEU B O 1
ATOM 2020 N N . LEU B 1 66 ? -4.254 -10.164 4.961 1 98 66 LEU B N 1
ATOM 2021 C CA . LEU B 1 66 ? -4.836 -11.055 3.963 1 98 66 LEU B CA 1
ATOM 2022 C C . LEU B 1 66 ? -5.492 -12.258 4.625 1 98 66 LEU B C 1
ATOM 2024 O O . LEU B 1 66 ? -6.5 -12.773 4.137 1 98 66 LEU B O 1
ATOM 2028 N N . LYS B 1 67 ? -4.906 -12.742 5.66 1 97.44 67 LYS B N 1
ATOM 2029 C CA . LYS B 1 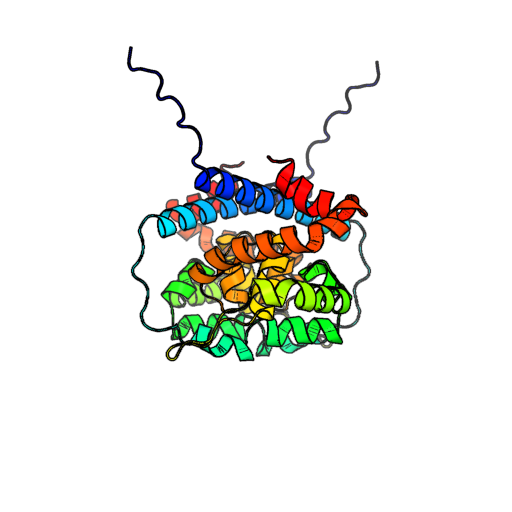67 ? -5.555 -13.812 6.406 1 97.44 67 LYS B CA 1
ATOM 2030 C C . LYS B 1 67 ? -6.887 -13.352 6.984 1 97.44 67 LYS B C 1
ATOM 2032 O O . LYS B 1 67 ? -7.879 -14.086 6.938 1 97.44 67 LYS B O 1
ATOM 2037 N N . GLU B 1 68 ? -6.902 -12.172 7.555 1 97.69 68 GLU B N 1
ATOM 2038 C CA . GLU B 1 68 ? -8.133 -11.602 8.094 1 97.69 68 GLU B CA 1
ATOM 2039 C C . GLU B 1 68 ? -9.188 -11.43 7.008 1 97.69 68 GLU B C 1
ATOM 2041 O O . GLU B 1 68 ? -10.352 -11.789 7.195 1 97.69 68 GLU B O 1
ATOM 2046 N N . LEU B 1 69 ? -8.82 -10.898 5.875 1 97.56 69 LEU B N 1
ATOM 2047 C CA . LEU B 1 69 ? -9.758 -10.633 4.785 1 97.56 69 LEU B CA 1
ATOM 2048 C C . LEU B 1 69 ? -10.328 -11.93 4.23 1 97.56 69 LEU B C 1
ATOM 2050 O O . LEU B 1 69 ? -11.523 -12.008 3.922 1 97.56 69 LEU B O 1
ATOM 2054 N N . ALA B 1 70 ? -9.422 -12.914 4.105 1 97.12 70 ALA B N 1
ATOM 2055 C CA . ALA B 1 70 ? -9.859 -14.188 3.549 1 97.12 70 ALA B CA 1
ATOM 2056 C C . ALA B 1 70 ? -11 -14.781 4.367 1 97.12 70 ALA B C 1
ATOM 2058 O O . ALA B 1 70 ? -11.906 -15.414 3.814 1 97.12 70 ALA B O 1
ATOM 2059 N N . VAL B 1 71 ? -11.023 -14.555 5.641 1 96.38 71 VAL B N 1
ATOM 2060 C CA . VAL B 1 71 ? -11.992 -15.164 6.543 1 96.38 71 VAL B CA 1
ATOM 2061 C C . VAL B 1 71 ? -13.156 -14.203 6.785 1 96.38 71 VAL B C 1
ATOM 2063 O O . VAL B 1 71 ? -14.32 -14.602 6.727 1 96.38 71 VAL B O 1
ATOM 2066 N N . GLU B 1 72 ? -12.906 -12.922 7.02 1 95.56 72 GLU B N 1
ATOM 2067 C CA . GLU B 1 72 ? -13.898 -11.969 7.512 1 95.56 72 GLU B CA 1
ATOM 2068 C C . GLU B 1 72 ? -14.539 -11.203 6.363 1 95.56 72 GLU B C 1
ATOM 2070 O O . GLU B 1 72 ? -15.664 -10.703 6.492 1 95.56 72 GLU B O 1
ATOM 2075 N N . ASP B 1 73 ? -13.836 -10.992 5.277 1 95.44 73 ASP B N 1
ATOM 2076 C CA . ASP B 1 73 ? -14.297 -10.117 4.203 1 95.44 73 ASP B CA 1
ATOM 2077 C C . ASP B 1 73 ? -13.766 -10.586 2.852 1 95.44 73 ASP B C 1
ATOM 2079 O O . ASP B 1 73 ? -13.016 -9.867 2.189 1 95.44 73 ASP B O 1
ATOM 2083 N N . PRO B 1 74 ? -14.219 -11.75 2.352 1 93.5 74 PRO B N 1
ATOM 2084 C CA . PRO B 1 74 ? -13.742 -12.305 1.085 1 93.5 74 PRO B CA 1
ATOM 2085 C C . PRO B 1 74 ? -13.961 -11.367 -0.096 1 93.5 74 PRO B C 1
ATOM 2087 O O . PRO B 1 74 ? -13.211 -11.398 -1.071 1 93.5 74 PRO B O 1
ATOM 2090 N N . ALA B 1 75 ? -14.969 -10.523 -0.036 1 90.25 75 ALA B N 1
ATOM 2091 C CA . ALA B 1 75 ? -15.203 -9.555 -1.101 1 90.25 75 ALA B CA 1
ATOM 2092 C C . ALA B 1 75 ? -14.047 -8.57 -1.216 1 90.25 75 ALA B C 1
ATOM 2094 O O . ALA B 1 75 ? -13.57 -8.289 -2.318 1 90.25 75 ALA B O 1
ATOM 2095 N N . GLU B 1 76 ? -13.648 -8.07 -0.052 1 92.62 76 GLU B N 1
ATOM 2096 C CA . GLU B 1 76 ? -12.516 -7.156 -0.057 1 92.62 76 GLU B CA 1
ATOM 2097 C C . GLU B 1 76 ? -11.234 -7.867 -0.472 1 92.62 76 GLU B C 1
ATOM 2099 O O . GLU B 1 76 ? -10.367 -7.277 -1.123 1 92.62 76 GLU B O 1
ATOM 2104 N N . TYR B 1 77 ? -11.094 -9.172 -0.033 1 94.62 77 TYR B N 1
ATOM 2105 C CA . TYR B 1 77 ? -9.969 -9.992 -0.474 1 94.62 77 TYR B CA 1
ATOM 2106 C C . TYR B 1 77 ? -9.883 -10.031 -1.995 1 94.62 77 TYR B C 1
ATOM 2108 O O . TYR B 1 77 ? -8.812 -9.852 -2.572 1 94.62 77 TYR B O 1
ATOM 2116 N N . ARG B 1 78 ? -10.984 -10.188 -2.584 1 89.44 78 ARG B N 1
ATOM 2117 C CA . ARG B 1 78 ? -11.055 -10.266 -4.039 1 89.44 78 ARG B CA 1
ATOM 2118 C C . ARG B 1 78 ? -10.695 -8.93 -4.68 1 89.44 78 ARG B C 1
ATOM 2120 O O . ARG B 1 78 ? -10.062 -8.898 -5.734 1 89.44 78 ARG B O 1
ATOM 2127 N N . LEU B 1 79 ? -11.125 -7.891 -4.105 1 84.75 79 LEU B N 1
ATOM 2128 C CA . LEU B 1 79 ? -10.797 -6.566 -4.625 1 84.75 79 LEU B CA 1
ATOM 2129 C C . LEU B 1 79 ? -9.297 -6.289 -4.492 1 84.75 79 LEU B C 1
ATOM 2131 O O . LEU B 1 79 ? -8.711 -5.637 -5.352 1 84.75 79 LEU B O 1
ATOM 2135 N N . PHE B 1 80 ? -8.719 -6.832 -3.457 1 89.69 80 PHE B N 1
ATOM 2136 C CA . PHE B 1 80 ? -7.309 -6.594 -3.166 1 89.69 80 PHE B CA 1
ATOM 2137 C C . PHE B 1 80 ? -6.418 -7.375 -4.125 1 89.69 80 PHE B C 1
ATOM 2139 O O . PHE B 1 80 ? -5.43 -6.844 -4.633 1 89.69 80 PHE B O 1
ATOM 2146 N N . LEU B 1 81 ? -6.785 -8.633 -4.414 1 90.06 81 LEU B N 1
ATOM 2147 C CA . LEU B 1 81 ? -5.926 -9.516 -5.199 1 90.06 81 LEU B CA 1
ATOM 2148 C C . LEU B 1 81 ? -6.57 -9.852 -6.539 1 90.06 81 LEU B C 1
ATOM 2150 O O . LEU B 1 81 ? -5.953 -10.5 -7.383 1 90.06 81 LEU B O 1
ATOM 2154 N N . ARG B 1 82 ? -7.828 -9.492 -6.645 1 82 82 ARG B N 1
ATOM 2155 C CA . ARG B 1 82 ? -8.617 -9.703 -7.855 1 82 82 ARG B CA 1
ATOM 2156 C C . ARG B 1 82 ? -8.969 -11.18 -8.031 1 82 82 ARG B C 1
ATOM 2158 O O . ARG B 1 82 ? -9.102 -11.664 -9.156 1 82 82 ARG B O 1
ATOM 2165 N N . MET B 1 83 ? -8.945 -11.875 -7.055 1 86.31 83 MET B N 1
ATOM 2166 C CA . MET B 1 83 ? -9.383 -13.266 -7.062 1 86.31 83 MET B CA 1
ATOM 2167 C C . MET B 1 83 ? -9.789 -13.719 -5.66 1 86.31 83 MET B C 1
ATOM 2169 O O . MET B 1 83 ? -9.422 -13.086 -4.672 1 86.31 83 MET B O 1
ATOM 2173 N N . THR B 1 84 ? -10.539 -14.742 -5.586 1 89.69 84 THR B N 1
ATOM 2174 C CA . THR B 1 84 ? -10.992 -15.266 -4.301 1 89.69 84 THR B CA 1
ATOM 2175 C C . THR B 1 84 ? -9.875 -16.062 -3.623 1 89.69 84 THR B C 1
ATOM 2177 O O . THR B 1 84 ? -8.906 -16.469 -4.273 1 89.69 84 THR B O 1
ATOM 2180 N N . PRO B 1 85 ? -10.047 -16.219 -2.322 1 94.25 85 PRO B N 1
ATOM 2181 C CA . PRO B 1 85 ? -9.039 -17.031 -1.617 1 94.25 85 PRO B CA 1
ATOM 2182 C C . PRO B 1 85 ? -8.883 -18.422 -2.205 1 94.25 85 PRO B C 1
ATOM 2184 O O . PRO B 1 85 ? -7.77 -18.953 -2.283 1 94.25 85 PRO B O 1
ATOM 2187 N N . GLU B 1 86 ? -9.93 -19.016 -2.605 1 92.62 86 GLU B N 1
ATOM 2188 C CA . GLU B 1 86 ? -9.898 -20.359 -3.178 1 92.62 86 GLU B CA 1
ATOM 2189 C C . GLU B 1 86 ? -9.102 -20.391 -4.477 1 92.62 86 GLU B C 1
ATOM 2191 O O . GLU B 1 86 ? -8.273 -21.281 -4.684 1 92.62 86 GLU B O 1
ATOM 2196 N N . VAL B 1 87 ? -9.406 -19.422 -5.344 1 88.31 87 VAL B N 1
ATOM 2197 C CA . VAL B 1 87 ? -8.703 -19.344 -6.617 1 88.31 87 VAL B CA 1
ATOM 2198 C C . VAL B 1 87 ? -7.223 -19.047 -6.375 1 88.31 87 VAL B C 1
ATOM 2200 O O . VAL B 1 87 ? -6.355 -19.594 -7.07 1 88.31 87 VAL B O 1
ATOM 2203 N N . PHE B 1 88 ? -6.945 -18.234 -5.371 1 92.31 88 PHE B N 1
ATOM 2204 C CA . PHE B 1 88 ? -5.562 -17.938 -5.016 1 92.31 88 PHE B CA 1
ATOM 2205 C C . PHE B 1 88 ? -4.812 -19.203 -4.641 1 92.31 88 PHE B C 1
ATOM 2207 O O . PHE B 1 88 ? -3.684 -19.422 -5.086 1 92.31 88 PHE B O 1
ATOM 2214 N N . GLU B 1 89 ? -5.418 -20.016 -3.771 1 94.81 89 GLU B N 1
ATOM 2215 C CA . GLU B 1 89 ? -4.77 -21.234 -3.32 1 94.81 89 GLU B CA 1
ATOM 2216 C C . GLU B 1 89 ? -4.496 -22.188 -4.488 1 94.81 89 GLU B C 1
ATOM 2218 O O . GLU B 1 89 ? -3.447 -22.828 -4.543 1 94.81 89 GLU B O 1
ATOM 2223 N N . GLU B 1 90 ? -5.406 -22.234 -5.41 1 90.56 90 GLU B N 1
ATOM 2224 C CA . GLU B 1 90 ? -5.215 -23.062 -6.602 1 90.56 90 GLU B CA 1
ATOM 2225 C C . GLU B 1 90 ? -4.039 -22.547 -7.434 1 90.56 90 GLU B C 1
ATOM 2227 O O . GLU B 1 90 ? -3.207 -23.328 -7.891 1 90.56 90 GLU B O 1
ATOM 2232 N N . LEU B 1 91 ? -4.043 -21.266 -7.633 1 91.25 91 LEU B N 1
ATOM 2233 C CA . LEU B 1 91 ? -2.957 -20.672 -8.391 1 91.25 91 LEU B CA 1
ATOM 2234 C C . LEU B 1 91 ? -1.618 -20.891 -7.695 1 91.25 91 LEU B C 1
ATOM 2236 O O . LEU B 1 91 ? -0.609 -21.156 -8.352 1 91.25 91 LEU B O 1
ATOM 2240 N N . LEU B 1 92 ? -1.594 -20.781 -6.398 1 95 92 LEU B N 1
ATOM 2241 C CA . LEU B 1 92 ? -0.384 -20.969 -5.605 1 95 92 LEU B CA 1
ATOM 2242 C C . LEU B 1 92 ? 0.179 -22.375 -5.801 1 95 92 LEU B C 1
ATOM 2244 O O . LEU B 1 92 ? 1.386 -22.531 -5.988 1 95 92 LEU B O 1
ATOM 2248 N N . ILE B 1 93 ? -0.638 -23.328 -5.762 1 94.81 93 ILE B N 1
ATOM 2249 C CA . ILE B 1 93 ? -0.23 -24.719 -5.938 1 94.81 93 ILE B CA 1
ATOM 2250 C C . ILE B 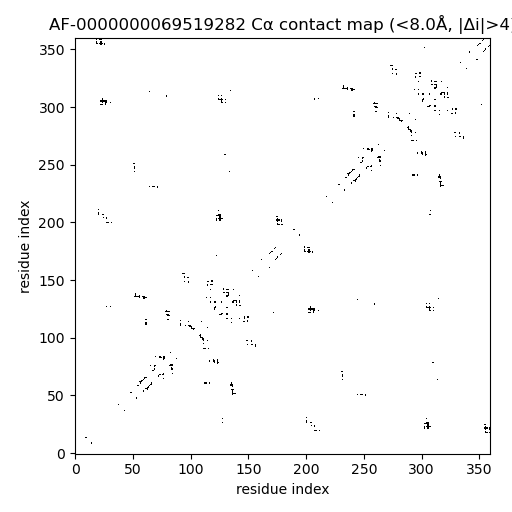1 93 ? 0.397 -24.906 -7.316 1 94.81 93 ILE B C 1
ATOM 2252 O O . ILE B 1 93 ? 1.429 -25.562 -7.453 1 94.81 93 ILE B O 1
ATOM 2256 N N . ARG B 1 94 ? -0.142 -24.266 -8.305 1 89.94 94 ARG B N 1
ATOM 2257 C CA . ARG B 1 94 ? 0.3 -24.438 -9.688 1 89.94 94 ARG B CA 1
ATOM 2258 C C . ARG B 1 94 ? 1.63 -23.719 -9.93 1 89.94 94 ARG B C 1
ATOM 2260 O O . ARG B 1 94 ? 2.475 -24.219 -10.68 1 89.94 94 ARG B O 1
ATOM 2267 N N . VAL B 1 95 ? 1.854 -22.625 -9.328 1 93.56 95 VAL B N 1
ATOM 2268 C CA . VAL B 1 95 ? 2.994 -21.766 -9.656 1 93.56 95 VAL B CA 1
ATOM 2269 C C . VAL B 1 95 ? 4.148 -22.062 -8.695 1 93.56 95 VAL B C 1
ATOM 2271 O O . VAL B 1 95 ? 5.309 -21.797 -9.016 1 93.56 95 VAL B O 1
ATOM 2274 N N . SER B 1 96 ? 3.914 -22.594 -7.512 1 95.56 96 SER B N 1
ATOM 2275 C CA . SER B 1 96 ? 4.863 -22.766 -6.418 1 95.56 96 SER B CA 1
ATOM 2276 C C . SER B 1 96 ? 6.117 -23.5 -6.891 1 95.56 96 SER B C 1
ATOM 2278 O O . SER B 1 96 ? 7.238 -23.094 -6.566 1 95.56 96 SER B O 1
ATOM 2280 N N . PRO B 1 97 ? 6.012 -24.578 -7.668 1 94.69 97 PRO B N 1
ATOM 2281 C CA . PRO B 1 97 ? 7.215 -25.312 -8.078 1 94.69 97 PRO B CA 1
ATOM 2282 C C . PRO B 1 97 ? 8.172 -24.453 -8.914 1 94.69 97 PRO B C 1
ATOM 2284 O O . PRO B 1 97 ? 9.367 -24.734 -8.969 1 94.69 97 PRO B O 1
ATOM 2287 N N . TYR B 1 98 ? 7.719 -23.453 -9.523 1 93.81 98 TYR B N 1
ATOM 2288 C CA . TYR B 1 98 ? 8.516 -22.672 -10.461 1 93.81 98 TYR B CA 1
ATOM 2289 C C . TYR B 1 98 ? 9.133 -21.469 -9.773 1 93.81 98 TYR B C 1
ATOM 2291 O O . TYR B 1 98 ? 10.031 -20.828 -10.32 1 93.81 98 TYR B O 1
ATOM 2299 N N . ILE B 1 99 ? 8.609 -21.125 -8.625 1 95.38 99 ILE B N 1
ATOM 2300 C CA . ILE B 1 99 ? 9.102 -19.906 -8 1 95.38 99 ILE B CA 1
ATOM 2301 C C . ILE B 1 99 ? 9.695 -20.219 -6.633 1 95.38 99 ILE B C 1
ATOM 2303 O O . ILE B 1 99 ? 10.102 -19.328 -5.895 1 95.38 99 ILE B O 1
ATOM 2307 N N . GLN B 1 100 ? 9.75 -21.406 -6.227 1 94.06 100 GLN B N 1
ATOM 2308 C CA . GLN B 1 100 ? 10.305 -21.844 -4.949 1 94.06 100 GLN B CA 1
ATOM 2309 C C . GLN B 1 100 ? 11.82 -21.672 -4.922 1 94.06 100 GLN B C 1
ATOM 2311 O O . GLN B 1 100 ? 12.5 -21.938 -5.914 1 94.06 100 GLN B O 1
ATOM 2316 N N . ARG B 1 101 ? 12.328 -21.125 -3.828 1 89.62 101 ARG B N 1
ATOM 2317 C CA . ARG B 1 101 ? 13.766 -21 -3.609 1 89.62 101 ARG B CA 1
ATOM 2318 C C . ARG B 1 101 ? 14.195 -21.719 -2.336 1 89.62 101 ARG B C 1
ATOM 2320 O O . ARG B 1 101 ? 13.398 -21.875 -1.408 1 89.62 101 ARG B O 1
ATOM 2327 N N . GLN B 1 102 ? 15.43 -22.125 -2.33 1 85.56 102 GLN B N 1
ATOM 2328 C CA . GLN B 1 102 ? 15.977 -22.828 -1.171 1 85.56 102 GLN B CA 1
ATOM 2329 C C . GLN B 1 102 ? 16.438 -21.844 -0.098 1 85.56 102 GLN B C 1
ATOM 2331 O O . GLN B 1 102 ? 16.938 -20.766 -0.413 1 85.56 102 GLN B O 1
ATOM 2336 N N . ASP B 1 103 ? 16.219 -22.312 1.13 1 84 103 ASP B N 1
ATOM 2337 C CA . ASP B 1 103 ? 16.734 -21.547 2.254 1 84 103 ASP B CA 1
ATOM 2338 C C . ASP B 1 103 ? 18.266 -21.562 2.262 1 84 103 ASP B C 1
ATOM 2340 O O . ASP B 1 103 ? 18.891 -22.531 1.828 1 84 103 ASP B O 1
ATOM 2344 N N . THR B 1 104 ? 18.719 -20.438 2.578 1 80.12 104 THR B N 1
ATOM 2345 C CA . THR B 1 104 ? 20.156 -20.422 2.832 1 80.12 104 THR B CA 1
ATOM 2346 C C . THR B 1 104 ? 20.453 -20.359 4.332 1 80.12 104 THR B C 1
ATOM 2348 O O . THR B 1 104 ? 19.516 -20.266 5.141 1 80.12 104 THR B O 1
ATOM 2351 N N . LEU B 1 105 ? 21.656 -20.625 4.703 1 70.69 105 LEU B N 1
ATOM 2352 C CA . LEU B 1 105 ? 22.062 -20.594 6.105 1 70.69 105 LEU B CA 1
ATOM 2353 C C . LEU B 1 105 ? 21.812 -19.203 6.707 1 70.69 105 LEU B C 1
ATOM 2355 O O . LEU B 1 105 ? 21.516 -19.094 7.895 1 70.69 105 LEU B O 1
ATOM 2359 N N . LYS B 1 106 ? 21.891 -18.141 5.977 1 72.5 106 LYS B N 1
ATOM 2360 C CA . LYS B 1 106 ? 21.875 -16.766 6.488 1 72.5 106 LYS B CA 1
ATOM 2361 C C . LYS B 1 106 ? 20.453 -16.203 6.508 1 72.5 106 LYS B C 1
ATOM 2363 O O . LYS B 1 106 ? 20.125 -15.375 7.352 1 72.5 106 LYS B O 1
ATOM 2368 N N . ARG B 1 107 ? 19.734 -16.797 5.531 1 74.94 107 ARG B N 1
ATOM 2369 C CA . ARG B 1 107 ? 18.422 -16.156 5.395 1 74.94 107 ARG B CA 1
ATOM 2370 C C . ARG B 1 107 ? 17.391 -17.141 4.859 1 74.94 107 ARG B C 1
ATOM 2372 O O . ARG B 1 107 ? 17.688 -17.953 3.992 1 74.94 107 ARG B O 1
ATOM 2379 N N . GLU B 1 108 ? 16.234 -17.078 5.562 1 84.06 108 GLU B N 1
ATOM 2380 C CA . GLU B 1 108 ? 15.109 -17.844 5.031 1 84.06 108 GLU B CA 1
ATOM 2381 C C . GLU B 1 108 ? 14.602 -17.25 3.723 1 84.06 108 GLU B C 1
ATOM 2383 O O . GLU B 1 108 ? 14.508 -16.031 3.588 1 84.06 108 GLU B O 1
ATOM 2388 N N . ALA B 1 109 ? 14.367 -18.156 2.812 1 89.69 109 ALA B N 1
ATOM 2389 C CA . ALA B 1 109 ? 13.836 -17.719 1.526 1 89.69 109 ALA B CA 1
ATOM 2390 C C . ALA B 1 109 ? 12.43 -17.156 1.679 1 89.69 109 ALA B C 1
ATOM 2392 O O . ALA B 1 109 ? 11.672 -17.594 2.553 1 89.69 109 ALA B O 1
ATOM 2393 N N . VAL B 1 110 ? 12.109 -16.172 0.898 1 94 110 VAL B N 1
ATOM 2394 C CA . VAL B 1 110 ? 10.742 -15.664 0.847 1 94 110 VAL B CA 1
ATOM 2395 C C . VAL B 1 110 ? 9.797 -16.766 0.368 1 94 110 VAL B C 1
ATOM 2397 O O . VAL B 1 110 ? 10.062 -17.422 -0.64 1 94 110 VAL B O 1
ATOM 2400 N N . SER B 1 111 ? 8.758 -17.031 1.065 1 95.44 111 SER B N 1
ATOM 2401 C CA . SER B 1 111 ? 7.824 -18.109 0.732 1 95.44 111 SER B CA 1
ATOM 2402 C C . SER B 1 111 ? 7.145 -17.844 -0.61 1 95.44 111 SER B C 1
ATOM 2404 O O . SER B 1 111 ? 7.043 -16.703 -1.053 1 95.44 111 SER B O 1
ATOM 2406 N N . GLU B 1 112 ? 6.648 -18.875 -1.251 1 96.81 112 GLU B N 1
ATOM 2407 C CA . GLU B 1 112 ? 5.938 -18.766 -2.521 1 96.81 112 GLU B CA 1
ATOM 2408 C C . GLU B 1 112 ? 4.688 -17.906 -2.383 1 96.81 112 GLU B C 1
ATOM 2410 O O . GLU B 1 112 ? 4.363 -17.125 -3.279 1 96.81 112 GLU B O 1
ATOM 2415 N N . ARG B 1 113 ? 4.035 -18.047 -1.257 1 96.81 113 ARG B N 1
ATOM 2416 C CA . ARG B 1 113 ? 2.852 -17.234 -0.979 1 96.81 113 ARG B CA 1
ATOM 2417 C C . ARG B 1 113 ? 3.199 -15.758 -0.942 1 96.81 113 ARG B C 1
ATOM 2419 O O . ARG B 1 113 ? 2.52 -14.938 -1.564 1 96.81 113 ARG B O 1
ATOM 2426 N N . THR B 1 114 ? 4.254 -15.461 -0.284 1 96.38 114 THR B N 1
ATOM 2427 C CA . THR B 1 114 ? 4.688 -14.078 -0.122 1 96.38 114 THR B CA 1
ATOM 2428 C C . THR B 1 114 ? 5.312 -13.555 -1.413 1 96.38 114 THR B C 1
ATOM 2430 O O . THR B 1 114 ? 5.566 -12.352 -1.543 1 96.38 114 THR B O 1
ATOM 2433 N N . LYS B 1 115 ? 5.594 -14.406 -2.324 1 97.06 115 LYS B N 1
ATOM 2434 C CA . LYS B 1 115 ? 6.012 -13.969 -3.654 1 97.06 115 LYS B CA 1
ATOM 2435 C C . LYS B 1 115 ? 4.801 -13.672 -4.539 1 97.06 115 LYS B C 1
ATOM 2437 O O . LYS B 1 115 ? 4.785 -12.68 -5.27 1 97.06 115 LYS B O 1
ATOM 2442 N N . LEU B 1 116 ? 3.836 -14.477 -4.438 1 96.25 116 LEU B N 1
ATOM 2443 C CA . LEU B 1 116 ? 2.676 -14.406 -5.316 1 96.25 116 LEU B CA 1
ATOM 2444 C C . LEU B 1 116 ? 1.754 -13.258 -4.906 1 96.25 116 LEU B C 1
ATOM 2446 O O . LEU B 1 116 ? 1.227 -12.547 -5.762 1 96.25 116 LEU B O 1
ATOM 2450 N N . GLU B 1 117 ? 1.567 -13.062 -3.664 1 97.25 117 GLU B N 1
ATOM 2451 C CA . GLU B 1 117 ? 0.626 -12.07 -3.16 1 97.25 117 GLU B CA 1
ATOM 2452 C C . GLU B 1 117 ? 1.045 -10.656 -3.566 1 97.25 117 GLU B C 1
ATOM 2454 O O . GLU B 1 117 ? 0.239 -9.898 -4.109 1 97.25 117 GLU B O 1
ATOM 2459 N N . PRO B 1 118 ? 2.268 -10.227 -3.352 1 96.69 118 PRO B N 1
ATOM 2460 C CA . PRO B 1 118 ? 2.668 -8.898 -3.826 1 96.69 118 PRO B CA 1
ATOM 2461 C C . PRO B 1 118 ? 2.549 -8.758 -5.344 1 96.69 118 PRO B C 1
ATOM 2463 O O . PRO B 1 118 ? 2.238 -7.672 -5.84 1 96.69 118 PRO B O 1
ATOM 2466 N N . THR B 1 119 ? 2.789 -9.828 -6.027 1 92.31 119 THR B N 1
ATOM 2467 C CA . THR B 1 119 ? 2.682 -9.789 -7.48 1 92.31 119 THR B CA 1
ATOM 2468 C C . THR B 1 119 ? 1.242 -9.531 -7.914 1 92.31 119 THR B C 1
ATOM 2470 O O . THR B 1 119 ? 0.986 -8.672 -8.758 1 92.31 119 THR B O 1
ATOM 2473 N N . LEU B 1 120 ? 0.374 -10.172 -7.344 1 90.69 120 LEU B N 1
ATOM 2474 C CA . LEU B 1 120 ? -1.032 -9.984 -7.684 1 90.69 120 LEU B CA 1
ATOM 2475 C C . LEU B 1 120 ? -1.519 -8.609 -7.238 1 90.69 120 LEU B C 1
ATOM 2477 O O . LEU B 1 120 ? -2.322 -7.977 -7.926 1 90.69 120 LEU B O 1
ATOM 2481 N N . THR B 1 121 ? -1.066 -8.195 -6.051 1 91.75 121 THR B N 1
ATOM 2482 C CA . THR B 1 121 ? -1.4 -6.855 -5.59 1 91.75 121 THR B CA 1
ATOM 2483 C C . THR B 1 121 ? -0.909 -5.801 -6.582 1 91.75 121 THR B C 1
ATOM 2485 O O . THR B 1 121 ? -1.615 -4.832 -6.867 1 91.75 121 THR B O 1
ATOM 2488 N N . PHE B 1 122 ? 0.236 -6.008 -7.086 1 88.19 122 PHE B N 1
ATOM 2489 C CA . PHE B 1 122 ? 0.809 -5.125 -8.094 1 88.19 122 PHE B CA 1
ATOM 2490 C C . PHE B 1 122 ? -0.074 -5.074 -9.336 1 88.19 122 PHE B C 1
ATOM 2492 O O . PHE B 1 122 ? -0.39 -3.992 -9.836 1 88.19 122 PHE B O 1
ATOM 2499 N N . LEU B 1 123 ? -0.467 -6.195 -9.734 1 82.06 123 LEU B N 1
ATOM 2500 C CA . LEU B 1 123 ? -1.298 -6.281 -10.938 1 82.06 123 LEU B CA 1
ATOM 2501 C C . LEU B 1 123 ? -2.68 -5.691 -10.68 1 82.06 123 LEU B C 1
ATOM 2503 O O . LEU B 1 123 ? -3.305 -5.145 -11.594 1 82.06 123 LEU B O 1
ATOM 2507 N N . ALA B 1 124 ? -3.17 -5.797 -9.492 1 84.5 124 ALA B N 1
ATOM 2508 C CA . ALA B 1 124 ? -4.508 -5.332 -9.141 1 84.5 124 ALA B CA 1
ATOM 2509 C C . ALA B 1 124 ? -4.523 -3.824 -8.906 1 84.5 124 ALA B C 1
ATOM 2511 O O . ALA B 1 124 ? -5.473 -3.139 -9.297 1 84.5 124 ALA B O 1
ATOM 2512 N N . SER B 1 125 ? -3.502 -3.266 -8.281 1 83.44 125 SER B N 1
ATOM 2513 C CA . SER B 1 125 ? -3.572 -1.901 -7.766 1 83.44 125 SER B CA 1
ATOM 2514 C C . SER B 1 125 ? -2.611 -0.981 -8.516 1 83.44 125 SER B C 1
ATOM 2516 O O . SER B 1 125 ? -2.773 0.24 -8.492 1 83.44 125 SER B O 1
ATOM 2518 N N . GLY B 1 126 ? -1.539 -1.542 -9.07 1 80.31 126 GLY B N 1
ATOM 2519 C CA . GLY B 1 126 ? -0.538 -0.736 -9.75 1 80.31 126 GLY B CA 1
ATOM 2520 C C . GLY B 1 126 ? 0.354 0.037 -8.797 1 80.31 126 GLY B C 1
ATOM 2521 O O . GLY B 1 126 ? 1.022 0.991 -9.203 1 80.3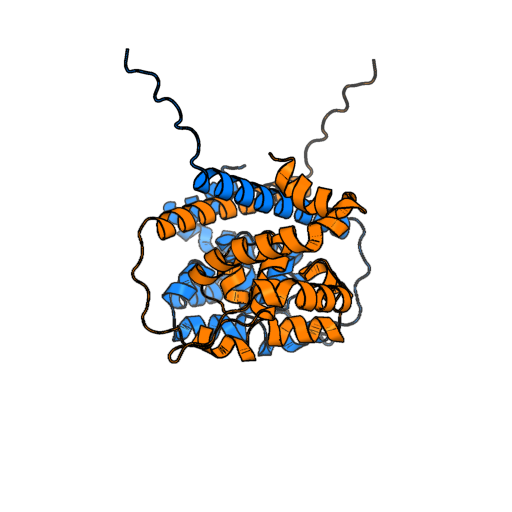1 126 GLY B O 1
ATOM 2522 N N . CYS B 1 127 ? 0.356 -0.292 -7.594 1 85 127 CYS B N 1
ATOM 2523 C CA . CYS B 1 127 ? 1.156 0.445 -6.621 1 85 127 CYS B CA 1
ATOM 2524 C C . CYS B 1 127 ? 2.645 0.209 -6.848 1 85 127 CYS B C 1
ATOM 2526 O O . CYS B 1 127 ? 3.033 -0.789 -7.457 1 85 127 CYS B O 1
ATOM 2528 N N . ASN B 1 128 ? 3.414 1.162 -6.434 1 84.69 128 ASN B N 1
ATOM 2529 C CA . ASN B 1 128 ? 4.855 1.089 -6.66 1 84.69 128 ASN B CA 1
ATOM 2530 C C . ASN B 1 128 ? 5.516 0.078 -5.727 1 84.69 128 ASN B C 1
ATOM 2532 O O . ASN B 1 128 ? 4.875 -0.447 -4.816 1 84.69 128 ASN B O 1
ATOM 2536 N N . TYR B 1 129 ? 6.734 -0.229 -5.984 1 88.56 129 TYR B N 1
ATOM 2537 C CA . TYR B 1 129 ? 7.449 -1.279 -5.27 1 88.56 129 TYR B CA 1
ATOM 2538 C C . TYR B 1 129 ? 7.617 -0.921 -3.799 1 88.56 129 TYR B C 1
ATOM 2540 O O . TYR B 1 129 ? 7.609 -1.801 -2.934 1 88.56 129 TYR B O 1
ATOM 2548 N N . ARG B 1 130 ? 7.719 0.27 -3.549 1 90.31 130 ARG B N 1
ATOM 2549 C CA . ARG B 1 130 ? 7.938 0.693 -2.17 1 90.31 130 ARG B CA 1
ATOM 2550 C C . ARG B 1 130 ? 6.715 0.397 -1.308 1 90.31 130 ARG B C 1
ATOM 2552 O O . ARG B 1 130 ? 6.844 -0.108 -0.19 1 90.31 130 ARG B O 1
ATOM 2559 N N . VAL B 1 131 ? 5.566 0.763 -1.816 1 93.31 131 VAL B N 1
ATOM 2560 C CA . VAL B 1 131 ? 4.328 0.481 -1.099 1 93.31 131 VAL B CA 1
ATOM 2561 C C . VAL B 1 131 ? 4.172 -1.025 -0.906 1 93.31 131 VAL B C 1
ATOM 2563 O O . VAL B 1 131 ? 3.793 -1.484 0.174 1 93.31 131 VAL B O 1
ATOM 2566 N N . LEU B 1 132 ? 4.473 -1.762 -1.902 1 95.19 132 LEU B N 1
ATOM 2567 C CA . LEU B 1 132 ? 4.438 -3.215 -1.783 1 95.19 132 LEU B CA 1
ATOM 2568 C C . LEU B 1 132 ? 5.395 -3.693 -0.695 1 95.19 132 LEU B C 1
ATOM 2570 O O . LEU B 1 132 ? 5.059 -4.59 0.083 1 95.19 132 LEU B O 1
ATOM 2574 N N . SER B 1 133 ? 6.59 -3.127 -0.733 1 96.44 133 SER B N 1
ATOM 2575 C CA . SER B 1 133 ? 7.59 -3.451 0.28 1 96.44 133 SER B CA 1
ATOM 2576 C C . SER B 1 133 ? 7.043 -3.221 1.686 1 96.44 133 SER B C 1
ATOM 2578 O O . SER B 1 133 ? 7.23 -4.059 2.572 1 96.44 133 SER B O 1
ATOM 2580 N N . HIS B 1 134 ? 6.34 -2.186 1.865 1 97.06 134 HIS B N 1
ATOM 2581 C CA . HIS B 1 134 ? 5.801 -1.832 3.174 1 97.06 134 HIS B CA 1
ATOM 2582 C C . HIS B 1 134 ? 4.633 -2.738 3.551 1 97.06 134 HIS B C 1
ATOM 2584 O O . HIS B 1 134 ? 4.508 -3.145 4.707 1 97.06 134 HIS B O 1
ATOM 2590 N N . LEU B 1 135 ? 3.822 -3.094 2.635 1 97.75 135 LEU B N 1
ATOM 2591 C CA . LEU B 1 135 ? 2.672 -3.957 2.887 1 97.75 135 LEU B CA 1
ATOM 2592 C C . LEU B 1 135 ? 3.123 -5.359 3.287 1 97.75 135 LEU B C 1
ATOM 2594 O O . LEU B 1 135 ? 2.605 -5.93 4.25 1 97.75 135 LEU B O 1
ATOM 2598 N N . PHE B 1 136 ? 4.098 -5.84 2.562 1 98.06 136 PHE B N 1
ATOM 2599 C CA . PHE B 1 136 ? 4.402 -7.258 2.693 1 98.06 136 PHE B CA 1
ATOM 2600 C C . PHE B 1 136 ? 5.723 -7.461 3.434 1 98.06 136 PHE B C 1
ATOM 2602 O O . PHE B 1 136 ? 6.117 -8.594 3.711 1 98.06 136 PHE B O 1
ATOM 2609 N N . ARG B 1 137 ? 6.395 -6.359 3.732 1 97.06 137 ARG B N 1
ATOM 2610 C CA . ARG B 1 137 ? 7.664 -6.383 4.449 1 97.06 137 ARG B CA 1
ATOM 2611 C C . ARG B 1 137 ? 8.695 -7.234 3.715 1 97.06 137 ARG B C 1
ATOM 2613 O O . ARG B 1 137 ? 9.305 -8.125 4.309 1 97.06 137 ARG B O 1
ATOM 2620 N N . VAL B 1 138 ? 8.812 -6.949 2.461 1 96.12 138 VAL B N 1
ATOM 2621 C CA . VAL B 1 138 ? 9.82 -7.48 1.553 1 96.12 138 VAL B CA 1
ATOM 2622 C C . VAL B 1 138 ? 10.625 -6.332 0.942 1 96.12 138 VAL B C 1
ATOM 2624 O O . VAL B 1 138 ? 10.047 -5.355 0.457 1 96.12 138 VAL B O 1
ATOM 2627 N N . PRO B 1 139 ? 11.945 -6.414 1.078 1 92.69 139 PRO B N 1
ATOM 2628 C CA . PRO B 1 139 ? 12.742 -5.309 0.539 1 92.69 139 PRO B CA 1
ATOM 2629 C C . PRO B 1 139 ? 12.438 -5.02 -0.928 1 92.69 139 PRO B C 1
ATOM 2631 O O . PRO B 1 139 ? 12.18 -5.945 -1.703 1 92.69 139 PRO B O 1
ATOM 2634 N N . LYS B 1 140 ? 12.492 -3.764 -1.316 1 90.12 140 LYS B N 1
ATOM 2635 C CA . LYS B 1 140 ? 12.188 -3.307 -2.668 1 90.12 140 LYS B CA 1
ATOM 2636 C C . LYS B 1 140 ? 13.023 -4.051 -3.705 1 90.12 140 LYS B C 1
ATOM 2638 O O . LYS B 1 140 ? 12.523 -4.418 -4.77 1 90.12 140 LYS B O 1
ATOM 2643 N N . SER B 1 141 ? 14.312 -4.211 -3.42 1 87.75 141 SER B N 1
ATOM 2644 C CA . SER B 1 141 ? 15.203 -4.902 -4.344 1 87.75 141 SER B CA 1
ATOM 2645 C C . SER B 1 141 ? 14.742 -6.336 -4.586 1 87.75 141 SER B C 1
ATOM 2647 O O . SER B 1 141 ? 14.891 -6.863 -5.691 1 87.75 141 SER B O 1
ATOM 2649 N N . THR B 1 142 ? 14.219 -6.945 -3.555 1 91.44 142 THR B N 1
ATOM 2650 C CA . THR B 1 142 ? 13.703 -8.305 -3.682 1 91.44 142 THR B CA 1
ATOM 2651 C C . THR B 1 142 ? 12.398 -8.312 -4.484 1 91.44 142 THR B C 1
ATOM 2653 O O . THR B 1 142 ? 12.195 -9.188 -5.324 1 91.44 142 THR B O 1
ATOM 2656 N N . ILE B 1 143 ? 11.516 -7.32 -4.27 1 92.69 143 ILE B N 1
ATOM 2657 C CA . ILE B 1 143 ? 10.273 -7.188 -5.02 1 92.69 143 ILE B CA 1
ATOM 2658 C C . ILE B 1 143 ? 10.578 -7.055 -6.508 1 92.69 143 ILE B C 1
ATOM 2660 O O . ILE B 1 143 ? 9.953 -7.711 -7.34 1 92.69 143 ILE B O 1
ATOM 2664 N N . SER B 1 144 ? 11.508 -6.262 -6.84 1 85.88 144 SER B N 1
ATOM 2665 C CA . SER B 1 144 ? 11.875 -6 -8.227 1 85.88 144 SER B CA 1
ATOM 2666 C C . SER B 1 144 ? 12.336 -7.277 -8.93 1 85.88 144 SER B C 1
ATOM 2668 O O . SER B 1 144 ? 12.109 -7.445 -10.133 1 85.88 144 SER B O 1
ATOM 2670 N N . LYS B 1 145 ? 12.898 -8.125 -8.227 1 87.25 145 LYS B N 1
ATOM 2671 C CA . LYS B 1 145 ? 13.414 -9.367 -8.797 1 87.25 145 LYS B CA 1
ATOM 2672 C C . LYS B 1 145 ? 12.328 -10.43 -8.867 1 87.25 145 LYS B C 1
ATOM 2674 O O . LYS B 1 145 ? 12.25 -11.188 -9.836 1 87.25 145 LYS B O 1
ATOM 2679 N N . LEU B 1 146 ? 11.539 -10.477 -7.883 1 92.5 146 LEU B N 1
ATOM 2680 C CA . LEU B 1 146 ? 10.594 -11.586 -7.836 1 92.5 146 LEU B CA 1
ATOM 2681 C C . LEU B 1 146 ? 9.406 -11.328 -8.758 1 92.5 146 LEU B C 1
ATOM 2683 O O . LEU B 1 146 ? 8.773 -12.266 -9.234 1 92.5 146 LEU B O 1
ATOM 2687 N N . LEU B 1 147 ? 9.102 -10.109 -9.023 1 88.88 147 LEU B N 1
ATOM 2688 C CA . LEU B 1 147 ? 7.914 -9.789 -9.812 1 88.88 147 LEU B CA 1
ATOM 2689 C C . LEU B 1 147 ? 8.008 -10.398 -11.203 1 88.88 147 LEU B C 1
ATOM 2691 O O . LEU B 1 147 ? 7.145 -11.18 -11.609 1 88.88 147 LEU B O 1
ATOM 2695 N N . PRO B 1 148 ? 9.094 -10.102 -11.922 1 84.56 148 PRO B N 1
ATOM 2696 C CA . PRO B 1 148 ? 9.195 -10.719 -13.242 1 84.56 148 PRO B CA 1
ATOM 2697 C C . PRO B 1 148 ? 9.234 -12.25 -13.18 1 84.56 148 PRO B C 1
ATOM 2699 O O . PRO B 1 148 ? 8.68 -12.914 -14.055 1 84.56 148 PRO B O 1
ATOM 2702 N N . GLU B 1 149 ? 9.859 -12.789 -12.211 1 89.62 149 GLU B N 1
ATOM 2703 C CA . GLU B 1 149 ? 9.953 -14.234 -12.039 1 89.62 149 GLU B CA 1
ATOM 2704 C C . GLU B 1 149 ? 8.57 -14.859 -11.852 1 89.62 149 GLU B C 1
ATOM 2706 O O . GLU B 1 149 ? 8.234 -15.852 -12.5 1 89.62 149 GLU B O 1
ATOM 2711 N N . VAL B 1 150 ? 7.816 -14.305 -10.969 1 93.06 150 VAL B N 1
ATOM 2712 C CA . VAL B 1 150 ? 6.484 -14.82 -10.664 1 93.06 150 VAL B CA 1
ATOM 2713 C C . VAL B 1 150 ? 5.57 -14.633 -11.875 1 93.06 150 VAL B C 1
ATOM 2715 O O . VAL B 1 150 ? 4.793 -15.531 -12.211 1 93.06 150 VAL B O 1
ATOM 2718 N N . LEU B 1 151 ? 5.668 -13.5 -12.516 1 85.5 151 LEU B N 1
ATOM 2719 C CA . LEU B 1 151 ? 4.855 -13.234 -13.695 1 85.5 151 LEU B CA 1
ATOM 2720 C C . LEU B 1 151 ? 5.172 -14.227 -14.805 1 85.5 151 LEU B C 1
ATOM 2722 O O . LEU B 1 151 ? 4.266 -14.711 -15.484 1 85.5 151 LEU B O 1
ATOM 2726 N N . ASP B 1 152 ? 6.453 -14.508 -14.969 1 84.56 152 ASP B N 1
ATOM 2727 C CA . ASP B 1 152 ? 6.863 -15.508 -15.953 1 84.56 152 ASP B CA 1
ATOM 2728 C C . ASP B 1 152 ? 6.273 -16.875 -15.617 1 84.56 152 ASP B C 1
ATOM 2730 O O . ASP B 1 152 ? 5.801 -17.578 -16.516 1 84.56 152 ASP B O 1
ATOM 2734 N N . ALA B 1 153 ? 6.352 -17.234 -14.391 1 89.88 153 ALA B N 1
ATOM 2735 C CA . ALA B 1 153 ? 5.809 -18.516 -13.945 1 89.88 153 ALA B CA 1
ATOM 2736 C C . ALA B 1 153 ? 4.305 -18.578 -14.188 1 89.88 153 ALA B C 1
ATOM 2738 O O . ALA B 1 153 ? 3.789 -19.625 -14.617 1 89.88 153 ALA B O 1
ATOM 2739 N N . ILE B 1 154 ? 3.59 -17.516 -13.867 1 86.06 154 ILE B N 1
ATOM 2740 C CA . ILE B 1 154 ? 2.15 -17.469 -14.102 1 86.06 154 ILE B CA 1
ATOM 2741 C C . ILE B 1 154 ? 1.859 -17.609 -15.594 1 86.06 154 ILE B C 1
ATOM 2743 O O . ILE B 1 154 ? 0.989 -18.391 -15.984 1 86.06 154 ILE B O 1
ATOM 2747 N N . TYR B 1 155 ? 2.6 -16.938 -16.375 1 79.06 155 TYR B N 1
ATOM 2748 C CA . TYR B 1 155 ? 2.404 -16.953 -17.812 1 79.06 155 TYR B CA 1
ATOM 2749 C C . TYR B 1 155 ? 2.631 -18.359 -18.375 1 79.06 155 TYR B C 1
ATOM 2751 O O . TYR B 1 155 ? 1.845 -18.828 -19.188 1 79.06 155 TYR B O 1
ATOM 2759 N N . GLN B 1 156 ? 3.604 -18.953 -18 1 82.06 156 GLN B N 1
ATOM 2760 C CA . GLN B 1 156 ? 3.98 -20.266 -18.531 1 82.06 156 GLN B CA 1
ATOM 2761 C C . GLN B 1 156 ? 3.002 -21.344 -18.078 1 82.06 156 GLN B C 1
ATOM 2763 O O . GLN B 1 156 ? 2.756 -22.312 -18.797 1 82.06 156 GLN B O 1
ATOM 2768 N N . ASN B 1 157 ? 2.416 -21.188 -16.922 1 80.19 157 ASN B N 1
ATOM 2769 C CA . ASN B 1 157 ? 1.612 -22.25 -16.344 1 80.19 157 ASN B CA 1
ATOM 2770 C C . ASN B 1 157 ? 0.121 -22.031 -16.578 1 80.19 157 ASN B C 1
ATOM 2772 O O . ASN B 1 157 ? -0.695 -22.906 -16.312 1 80.19 157 ASN B O 1
ATOM 2776 N N . LEU B 1 158 ? -0.23 -20.844 -16.922 1 74.44 158 LEU B N 1
ATOM 2777 C CA . LEU B 1 158 ? -1.64 -20.562 -17.172 1 74.44 158 LEU B CA 1
ATOM 2778 C C . LEU B 1 158 ? -1.882 -20.328 -18.656 1 74.44 158 LEU B C 1
ATOM 2780 O O . LEU B 1 158 ? -2.982 -19.938 -19.062 1 74.44 158 LEU B O 1
ATOM 2784 N N . LYS B 1 159 ? -0.916 -20.594 -19.328 1 65 159 LYS B N 1
ATOM 2785 C CA . LYS B 1 159 ? -1.025 -20.375 -20.766 1 65 159 LYS B CA 1
ATOM 2786 C C . LYS B 1 159 ? -2.26 -21.062 -21.328 1 65 159 LYS B C 1
ATOM 2788 O O . LYS B 1 159 ? -2.943 -20.516 -22.203 1 65 159 LYS B O 1
ATOM 2793 N N . GLU B 1 160 ? -2.463 -22.25 -20.906 1 58.44 160 GLU B N 1
ATOM 2794 C CA . GLU B 1 160 ? -3.617 -22.984 -21.422 1 58.44 160 GLU B CA 1
ATOM 2795 C C . GLU B 1 160 ? -4.926 -22.344 -20.984 1 58.44 160 GLU B C 1
ATOM 2797 O O . GLU B 1 160 ? -5.926 -22.406 -21.703 1 58.44 160 GLU B O 1
ATOM 2802 N N . PHE B 1 161 ? -4.996 -21.984 -19.781 1 52.69 161 PHE B N 1
ATOM 2803 C CA . PHE B 1 161 ? -6.195 -21.359 -19.234 1 52.69 161 PHE B CA 1
ATOM 2804 C C . PHE B 1 161 ? -6.316 -19.906 -19.719 1 52.69 161 PHE B C 1
ATOM 2806 O O . PHE B 1 161 ? -7.422 -19.375 -19.844 1 52.69 161 PHE B O 1
ATOM 2813 N N . ILE B 1 162 ? -5.207 -19.469 -19.844 1 50.84 162 ILE B N 1
ATOM 2814 C CA . ILE B 1 162 ? -5.152 -18.094 -20.344 1 50.84 162 ILE B CA 1
ATOM 2815 C C . ILE B 1 162 ? -5.574 -18.062 -21.812 1 50.84 162 ILE B C 1
ATOM 2817 O O . ILE B 1 162 ? -6.164 -17.094 -22.266 1 50.84 162 ILE B O 1
ATOM 2821 N N . GLN B 1 163 ? -5.535 -19.328 -22.5 1 42.25 163 GLN B N 1
ATOM 2822 C CA . GLN B 1 163 ? -6.031 -19.391 -23.859 1 42.25 163 GLN B CA 1
ATOM 2823 C C . GLN B 1 163 ? -7.559 -19.344 -23.906 1 42.25 163 GLN B C 1
ATOM 2825 O O . GLN B 1 163 ? -8.141 -18.891 -24.891 1 42.25 163 GLN B O 1
ATOM 2830 N N . VAL B 1 164 ? -8.352 -20.094 -23.156 1 34.75 164 VAL B N 1
ATOM 2831 C CA . VAL B 1 164 ? -9.805 -20.094 -23.281 1 34.75 164 VAL B CA 1
ATOM 2832 C C . VAL B 1 164 ? -10.344 -18.688 -22.969 1 34.75 164 VAL B C 1
ATOM 2834 O O . VAL B 1 164 ? -11.172 -18.156 -23.703 1 34.75 164 VAL B O 1
ATOM 2837 N N . ARG B 1 165 ? -10.688 -18.547 -21.562 1 36.09 165 ARG B N 1
ATOM 2838 C CA . ARG B 1 165 ? -11.391 -17.281 -21.375 1 36.09 165 ARG B CA 1
ATOM 2839 C C . ARG B 1 165 ? -10.461 -16.109 -21.625 1 36.09 165 ARG B C 1
ATOM 2841 O O . ARG B 1 165 ? -9.586 -15.812 -20.812 1 36.09 165 ARG B O 1
ATOM 2848 N N . LYS B 1 166 ? -10.109 -15.797 -22.781 1 37.81 166 LYS B N 1
ATOM 2849 C CA . LYS B 1 166 ? -9.375 -14.727 -23.453 1 37.81 166 LYS B CA 1
ATOM 2850 C C . LYS B 1 166 ? -9.523 -13.406 -22.688 1 37.81 166 LYS B C 1
ATOM 2852 O O . LYS B 1 166 ? -8.758 -12.469 -22.922 1 37.81 166 LYS B O 1
ATOM 2857 N N . LEU B 1 167 ? -10.578 -13.297 -21.969 1 32.22 167 LEU B N 1
ATOM 2858 C CA . LEU B 1 167 ? -11.078 -12.023 -21.469 1 32.22 167 LEU B CA 1
ATOM 2859 C C . LEU B 1 167 ? -10.25 -11.547 -20.281 1 32.22 167 LEU B C 1
ATOM 2861 O O . LEU B 1 167 ? -9.938 -10.359 -20.172 1 32.22 167 LEU B O 1
ATOM 2865 N N . ILE B 1 168 ? -10.117 -12.391 -19.281 1 33.38 168 ILE B N 1
ATOM 2866 C CA . ILE B 1 168 ? -9.492 -11.867 -18.078 1 33.38 168 ILE B CA 1
ATOM 2867 C C . ILE B 1 168 ? -8.016 -11.578 -18.344 1 33.38 168 ILE B C 1
ATOM 2869 O O . ILE B 1 168 ? -7.5 -10.523 -17.953 1 33.38 168 ILE B O 1
ATOM 2873 N N . LEU B 1 169 ? -7.27 -12.508 -18.859 1 36.44 169 LEU B N 1
ATOM 2874 C CA . LEU B 1 169 ? -5.875 -12.328 -19.25 1 36.44 169 LEU B CA 1
ATOM 2875 C C . LEU B 1 169 ? -5.75 -11.281 -20.344 1 36.44 169 LEU B C 1
ATOM 2877 O O . LEU B 1 169 ? -4.738 -10.586 -20.438 1 36.44 169 LEU B O 1
ATOM 2881 N N . LYS B 1 170 ? -6.605 -11.234 -21.312 1 35.81 170 LYS B N 1
ATOM 2882 C CA . LYS B 1 170 ? -6.68 -10.117 -22.25 1 35.81 170 LYS B CA 1
ATOM 2883 C C . LYS B 1 170 ? -6.77 -8.781 -21.516 1 35.81 170 LYS B C 1
ATOM 2885 O O . LYS B 1 170 ? -6.129 -7.805 -21.906 1 35.81 170 LYS B O 1
ATOM 2890 N N . TYR B 1 171 ? -7.688 -8.633 -20.641 1 35.81 171 TYR B N 1
ATOM 2891 C CA . TYR B 1 171 ? -7.891 -7.387 -19.906 1 35.81 171 TYR B CA 1
ATOM 2892 C C . TYR B 1 171 ? -6.797 -7.18 -18.859 1 35.81 171 TYR B C 1
ATOM 2894 O O . TYR B 1 171 ? -6.395 -6.047 -18.594 1 35.81 171 TYR B O 1
ATOM 2902 N N . ILE B 1 172 ? -6.426 -8.07 -18.094 1 39.75 172 ILE B N 1
ATOM 2903 C CA . ILE B 1 172 ? -5.262 -7.816 -17.25 1 39.75 172 ILE B CA 1
ATOM 2904 C C . ILE B 1 172 ? -4.027 -7.605 -18.125 1 39.75 172 ILE B C 1
ATOM 2906 O O . ILE B 1 172 ? -3.289 -6.637 -17.953 1 39.75 172 ILE B O 1
ATOM 2910 N N . PHE B 1 173 ? -3.582 -8.43 -19.031 1 37.03 173 PHE B N 1
ATOM 2911 C CA . PHE B 1 173 ? -2.514 -8.305 -20.016 1 37.03 173 PHE B CA 1
ATOM 2912 C C . PHE B 1 173 ? -2.918 -7.344 -21.125 1 37.03 173 PHE B C 1
ATOM 2914 O O . PHE B 1 173 ? -2.066 -6.672 -21.719 1 37.03 173 PHE B O 1
ATOM 2921 N N . HIS B 1 174 ? -4.039 -7.301 -21.75 1 33.97 174 HIS B N 1
ATOM 2922 C CA . HIS B 1 174 ? -4.41 -6.301 -22.75 1 33.97 174 HIS B CA 1
ATOM 2923 C C . HIS B 1 174 ? -4.406 -4.898 -22.141 1 33.97 174 HIS B C 1
ATOM 2925 O O . HIS B 1 174 ? -3.93 -3.951 -22.766 1 33.97 174 HIS B O 1
ATOM 2931 N N . GLU B 1 175 ? -5.094 -4.543 -21.203 1 33.44 175 GLU B N 1
ATOM 2932 C CA . GLU B 1 175 ? -4.855 -3.195 -20.688 1 33.44 175 GLU B CA 1
ATOM 2933 C C . GLU B 1 175 ? -3.469 -3.082 -20.062 1 33.44 175 GLU B C 1
ATOM 2935 O O . GLU B 1 175 ? -2.902 -1.989 -19.984 1 33.44 175 GLU B O 1
ATOM 2940 N N . ILE B 1 176 ? -2.746 -3.812 -19.609 1 32.69 176 ILE B N 1
ATOM 2941 C CA . ILE B 1 176 ? -1.289 -3.795 -19.562 1 32.69 176 ILE B CA 1
ATOM 2942 C C . ILE B 1 176 ? -0.732 -3.895 -20.984 1 32.69 176 ILE B C 1
ATOM 2944 O O . ILE B 1 176 ? 0.171 -3.143 -21.359 1 32.69 176 ILE B O 1
ATOM 2948 N N . VAL B 1 177 ? -0.974 -4.68 -22.062 1 31.42 177 VAL B N 1
ATOM 2949 C CA . VAL B 1 177 ? -0.533 -4.867 -23.438 1 31.42 177 VAL B CA 1
ATOM 2950 C C . VAL B 1 177 ? -1.281 -3.904 -24.359 1 31.42 177 VAL B C 1
ATOM 2952 O O . VAL B 1 177 ? -0.699 -3.35 -25.281 1 31.42 177 VAL B O 1
ATOM 2955 N N . LEU B 1 178 ? -2.545 -3.551 -24.531 1 31.81 178 LEU B N 1
ATOM 2956 C CA . LEU B 1 178 ? -2.988 -2.537 -25.484 1 31.81 178 LEU B CA 1
ATOM 2957 C C . LEU B 1 178 ? -2.43 -1.167 -25.125 1 31.81 178 LEU B C 1
ATOM 2959 O O . LEU B 1 178 ? -2.479 -0.235 -25.922 1 31.81 178 LEU B O 1
ATOM 2963 N N . LEU B 1 179 ? -1.979 -0.707 -24.094 1 28.05 179 LEU B N 1
ATOM 2964 C CA . LEU B 1 179 ? -1.072 0.43 -24.219 1 28.05 179 LEU B CA 1
ATOM 2965 C C . LEU B 1 179 ? 0.238 0.015 -24.875 1 28.05 179 LEU B C 1
ATOM 2967 O O . LEU B 1 179 ? 1.037 0.868 -25.266 1 28.05 179 LEU B O 1
ATOM 2971 N N . ILE B 1 180 ? 0.604 -1.162 -25 1 26.81 180 ILE B N 1
ATOM 2972 C CA . ILE B 1 180 ? 1.436 -1.361 -26.188 1 26.81 180 ILE B CA 1
ATOM 2973 C C . ILE B 1 180 ? 0.549 -1.604 -27.406 1 26.81 180 ILE B C 1
ATOM 2975 O O . ILE B 1 180 ? 0.819 -1.084 -28.484 1 26.81 180 ILE B O 1
#

Sequence (360 aa):
MSPPVFSRPLTFSEYNSLQLTLVKISKILAEEVIDAIDSEVNIPKRLWVRKWIKRRNQLGASNLLLKELAVEDPAEYRLFLRMTPEVFEELLIRVSPYIQRQDTLKREAVSERTKLEPTLTFLASGCNYRVLSHLFRVPKSTISKLLPEVLDAIYQNLKEFIQVRKLILKYIFHEIVLLIMSPPVFSRPLTFSEYNSLQLTLVKISKILAEEVIDAIDSEVNIPKRLWVRKWIKRRNQLGASNLLLKELAVEDPAEYRLFLRMTPEVFEELLIRVSPYIQRQDTLKREAVSERTKLEPTLTFLASGCNYRVLSHLFRVPKSTISKLLPEVLDAIYQNLKEFIQVRKLILKYIFHEIVLLI